Protein AF-A0A847NN91-F1 (afdb_monomer_lite)

Radius of gyration: 23.78 Å; chains: 1; bounding box: 52×56×59 Å

Sequence (256 aa):
MLFYDKNFVLVGMSGSVLKLLGYPSFHSFKSLHNDISELFLDENGNHLHKDIHFVKFMLSKQKNSIKTFISSVDNKTLEIELTLDTCYCNNEELYVVHVNTLKSIVQNRKSLSLENIQNARENSLLISNVFEQAYSNEMQSINKTSDEELGSEWLNYNAKKLSMSKDGFAEELKQLANEAIQKDEILFEALILGDKNQIKTILAKIRSKAYFLDIKPLIKILYRLENSENSEISVNFREYKDIITKINKLVERKTA

Structure (mmCIF, N/CA/C/O backbone):
data_AF-A0A847NN91-F1
#
_entry.id   AF-A0A847NN91-F1
#
loop_
_atom_site.group_PDB
_atom_site.id
_atom_site.type_symbol
_atom_site.label_atom_id
_atom_site.label_alt_id
_atom_site.label_comp_id
_atom_site.label_asym_id
_atom_site.label_entity_id
_atom_site.label_seq_id
_atom_site.pdbx_PDB_ins_code
_atom_site.Cartn_x
_atom_site.Cartn_y
_atom_site.Cartn_z
_atom_site.occupancy
_atom_site.B_iso_or_equiv
_atom_site.auth_seq_id
_atom_site.auth_comp_id
_atom_site.auth_asym_id
_atom_site.auth_atom_id
_atom_site.pdbx_PDB_model_num
ATOM 1 N N . MET A 1 1 ? -11.236 -19.958 4.778 1.00 88.44 1 MET A N 1
ATOM 2 C CA . MET A 1 1 ? -10.014 -20.703 5.119 1.00 88.44 1 MET A CA 1
ATOM 3 C C . MET A 1 1 ? -8.886 -19.726 5.396 1.00 88.44 1 MET A C 1
ATOM 5 O O . MET A 1 1 ? -8.755 -18.747 4.662 1.00 88.44 1 MET A O 1
ATOM 9 N N . LEU A 1 2 ? -8.109 -19.986 6.442 1.00 91.19 2 LEU A N 1
ATOM 10 C CA . LEU A 1 2 ? -6.803 -19.380 6.683 1.00 91.19 2 LEU A CA 1
ATOM 11 C C . LEU A 1 2 ? -5.718 -20.434 6.460 1.00 91.19 2 LEU A C 1
ATOM 13 O O . LEU A 1 2 ? -5.960 -21.614 6.705 1.00 91.19 2 LEU A O 1
ATOM 17 N N . PHE A 1 3 ? -4.547 -19.994 6.016 1.00 86.94 3 PHE A N 1
ATOM 18 C CA . PHE A 1 3 ? -3.406 -20.852 5.723 1.00 86.94 3 PHE A CA 1
ATOM 19 C C . PHE A 1 3 ? -2.210 -20.426 6.553 1.00 86.94 3 PHE A C 1
ATOM 21 O O . PHE A 1 3 ? -1.861 -19.244 6.582 1.00 86.94 3 PHE A O 1
ATOM 28 N N . TYR A 1 4 ? -1.577 -21.403 7.180 1.00 89.25 4 TYR A N 1
ATOM 29 C CA . TYR A 1 4 ? -0.425 -21.226 8.040 1.00 89.25 4 TYR A CA 1
ATOM 30 C C . TYR A 1 4 ? 0.711 -22.136 7.592 1.00 89.25 4 TYR A C 1
ATOM 32 O O . TYR A 1 4 ? 0.474 -23.285 7.215 1.00 89.25 4 TYR A O 1
ATOM 40 N N . ASP A 1 5 ? 1.935 -21.620 7.647 1.00 87.12 5 ASP A N 1
ATOM 41 C CA . ASP A 1 5 ? 3.132 -22.415 7.390 1.00 87.12 5 ASP A CA 1
ATOM 42 C C . ASP A 1 5 ? 3.503 -23.303 8.594 1.00 87.12 5 ASP A C 1
ATOM 44 O O . ASP A 1 5 ? 2.930 -23.200 9.685 1.00 87.12 5 ASP A O 1
ATOM 48 N N . LYS A 1 6 ? 4.512 -24.159 8.407 1.00 84.88 6 LYS A N 1
ATOM 49 C CA . LYS A 1 6 ? 5.094 -25.007 9.463 1.00 84.88 6 LYS A CA 1
ATOM 50 C C . LYS A 1 6 ? 5.627 -24.237 10.679 1.00 84.88 6 LYS A C 1
ATOM 52 O O . LYS A 1 6 ? 5.813 -24.825 11.739 1.00 84.88 6 LYS A O 1
ATOM 57 N N . ASN A 1 7 ? 5.883 -22.937 10.534 1.00 86.44 7 ASN A N 1
ATOM 58 C CA . ASN A 1 7 ? 6.340 -22.055 11.607 1.00 86.44 7 ASN A CA 1
ATOM 59 C C . ASN A 1 7 ? 5.170 -21.331 12.298 1.00 86.44 7 ASN A C 1
ATOM 61 O O . ASN A 1 7 ? 5.398 -20.427 13.104 1.00 86.44 7 ASN A O 1
ATOM 65 N N . PHE A 1 8 ? 3.925 -21.721 12.000 1.00 86.50 8 PHE A N 1
ATOM 66 C CA . PHE A 1 8 ? 2.693 -21.114 12.507 1.00 86.50 8 PHE A CA 1
ATOM 67 C C . PHE A 1 8 ? 2.495 -19.656 12.071 1.00 86.50 8 PHE A C 1
ATOM 69 O O . PHE A 1 8 ? 1.751 -18.904 12.705 1.00 86.50 8 PHE A O 1
ATOM 76 N N . VAL A 1 9 ? 3.133 -19.249 10.974 1.00 88.00 9 VAL A N 1
ATOM 77 C CA . VAL A 1 9 ? 2.955 -17.931 10.373 1.00 88.00 9 VAL A CA 1
ATOM 78 C C . VAL A 1 9 ? 1.744 -17.975 9.458 1.00 88.00 9 VAL A C 1
ATOM 80 O O . VAL A 1 9 ? 1.665 -18.798 8.551 1.00 88.00 9 VAL A O 1
ATOM 83 N N . LEU A 1 10 ? 0.797 -17.062 9.679 1.00 88.88 10 LEU A N 1
ATOM 84 C CA . LEU A 1 10 ? -0.331 -16.860 8.778 1.00 88.88 10 LEU A CA 1
ATOM 85 C C . LEU A 1 10 ? 0.185 -16.354 7.421 1.00 88.88 10 LEU A C 1
ATOM 87 O O . LEU A 1 10 ? 0.680 -15.227 7.332 1.00 88.88 10 LEU A O 1
ATOM 91 N N . VAL A 1 11 ? 0.051 -17.174 6.379 1.00 87.25 11 VAL A N 1
ATOM 92 C CA . VAL A 1 11 ? 0.561 -16.918 5.019 1.00 87.25 11 VAL A CA 1
ATOM 93 C C . VAL A 1 11 ? -0.538 -16.615 4.004 1.00 87.25 11 VAL A C 1
ATOM 95 O O . VAL A 1 11 ? -0.249 -16.124 2.915 1.00 87.25 11 VAL A O 1
ATOM 98 N N . GLY A 1 12 ? -1.807 -16.861 4.340 1.00 82.69 12 GLY A N 1
ATOM 99 C CA . GLY A 1 12 ? -2.896 -16.518 3.435 1.00 82.69 12 GLY A CA 1
ATOM 100 C C . GLY A 1 12 ? -4.288 -16.645 4.030 1.00 82.69 12 GLY A C 1
ATOM 101 O O . GLY A 1 12 ? -4.512 -17.314 5.038 1.00 82.69 12 GLY A O 1
ATOM 102 N N . MET A 1 13 ? -5.250 -16.018 3.353 1.00 86.06 13 MET A N 1
ATOM 103 C CA . MET A 1 13 ? -6.673 -16.141 3.649 1.00 86.06 13 MET A CA 1
ATOM 104 C C . MET A 1 13 ? -7.512 -16.155 2.383 1.00 86.06 13 MET A C 1
ATOM 106 O O . MET A 1 13 ? -7.276 -15.400 1.443 1.00 86.06 13 MET A O 1
ATOM 110 N N . SER A 1 14 ? -8.551 -16.983 2.392 1.00 81.62 14 SER A N 1
ATOM 111 C CA . SER A 1 14 ? -9.570 -16.988 1.345 1.00 81.62 14 SER A CA 1
ATOM 112 C C . SER A 1 14 ? -10.348 -15.669 1.325 1.00 81.62 14 SER A C 1
ATOM 114 O O . SER A 1 14 ? -10.684 -15.137 2.387 1.00 81.62 14 SER A O 1
ATOM 116 N N . GLY A 1 15 ? -10.763 -15.221 0.137 1.00 71.62 15 GLY A N 1
ATOM 117 C CA . GLY A 1 15 ? -11.565 -14.003 -0.029 1.00 71.62 15 GLY A CA 1
ATOM 118 C C . GLY A 1 15 ? -12.874 -13.980 0.773 1.00 71.62 15 GLY A C 1
ATOM 119 O O . GLY A 1 15 ? -13.282 -12.922 1.241 1.00 71.62 15 GLY A O 1
ATOM 120 N N . SER A 1 16 ? -13.509 -15.135 1.007 1.00 77.69 16 SER A N 1
ATOM 121 C CA . SER A 1 16 ? -14.730 -15.226 1.824 1.00 77.69 16 SER A CA 1
ATOM 122 C C . SER A 1 16 ? -14.500 -14.851 3.291 1.00 77.69 16 SER A C 1
ATOM 124 O O . SER A 1 16 ? -15.321 -14.148 3.871 1.00 77.69 16 SER A O 1
ATOM 126 N N . VAL A 1 17 ? -13.367 -15.256 3.871 1.00 83.06 17 VAL A N 1
ATOM 127 C CA . VAL A 1 17 ? -12.975 -14.879 5.241 1.00 83.06 17 VAL A CA 1
ATOM 128 C C . VAL A 1 17 ? -12.621 -13.399 5.310 1.00 83.06 17 VAL A C 1
ATOM 130 O O . VAL A 1 17 ? -13.079 -12.710 6.211 1.00 83.06 17 VAL A O 1
ATOM 133 N N . LEU A 1 18 ? -11.886 -12.873 4.329 1.00 76.38 18 LEU A N 1
ATOM 134 C CA . LEU A 1 18 ? -11.565 -11.442 4.279 1.00 76.38 18 LEU A CA 1
ATOM 135 C C . LEU A 1 18 ? -12.831 -10.581 4.227 1.00 76.38 18 LEU A C 1
ATOM 137 O O . LEU A 1 18 ? -12.972 -9.639 5.004 1.00 76.38 18 LEU A O 1
ATOM 141 N N . LYS A 1 19 ? -13.798 -10.975 3.391 1.00 76.12 19 LYS A N 1
ATOM 142 C CA . LYS A 1 19 ? -15.108 -10.326 3.313 1.00 76.12 19 LYS A CA 1
ATOM 143 C C . LYS A 1 19 ? -15.893 -10.432 4.624 1.00 76.12 19 LYS A C 1
ATOM 145 O O . LYS A 1 19 ? -16.511 -9.451 5.019 1.00 76.12 19 LYS A O 1
ATOM 150 N N . LEU A 1 20 ? -15.867 -11.590 5.292 1.00 80.62 20 LEU A N 1
ATOM 151 C CA . LEU A 1 20 ? -16.516 -11.794 6.595 1.00 80.62 20 LEU A CA 1
ATOM 152 C C . LEU A 1 20 ? -15.955 -10.845 7.664 1.00 80.62 20 LEU A C 1
ATOM 154 O O . LEU A 1 20 ? -16.709 -10.292 8.457 1.00 80.62 20 LEU A O 1
ATOM 158 N N . LEU A 1 21 ? -14.636 -10.657 7.665 1.00 81.38 21 LEU A N 1
ATOM 159 C CA . LEU A 1 21 ? -13.926 -9.825 8.634 1.00 81.38 21 LEU A CA 1
ATOM 160 C C . LEU A 1 21 ? -13.963 -8.323 8.297 1.00 81.38 21 LEU A C 1
ATOM 162 O O . LEU A 1 21 ? -13.706 -7.496 9.170 1.00 81.38 21 LEU A O 1
ATOM 166 N N . GLY A 1 22 ? -14.298 -7.967 7.053 1.00 71.44 22 GLY A N 1
ATOM 167 C CA . GLY A 1 22 ? -14.338 -6.583 6.572 1.00 71.44 22 GLY A CA 1
ATOM 168 C C . GLY A 1 22 ? -13.004 -6.067 6.021 1.00 71.44 22 GLY A C 1
ATOM 169 O O . GLY A 1 22 ? -12.828 -4.858 5.891 1.00 71.44 22 GLY A O 1
ATOM 170 N N . TYR A 1 23 ? -12.064 -6.953 5.676 1.00 75.38 23 TYR A N 1
ATOM 171 C CA . TYR A 1 23 ? -10.784 -6.561 5.078 1.00 75.38 23 TYR A CA 1
ATOM 172 C C . TYR A 1 23 ? -10.822 -6.692 3.549 1.00 75.38 23 TYR A C 1
ATOM 174 O O . TYR A 1 23 ? -11.273 -7.713 3.028 1.00 75.38 23 TYR A O 1
ATOM 182 N N . PRO A 1 24 ? -10.299 -5.703 2.800 1.00 61.97 24 PRO A N 1
ATOM 183 C CA . PRO A 1 24 ? -10.314 -5.738 1.338 1.00 61.97 24 PRO A CA 1
ATOM 184 C C . PRO A 1 24 ? -9.272 -6.699 0.745 1.00 61.97 24 PRO A C 1
ATOM 186 O O . PRO A 1 24 ? -9.402 -7.116 -0.403 1.00 61.97 24 PRO A O 1
ATOM 189 N N . SER A 1 25 ? -8.229 -7.059 1.501 1.00 69.31 25 SER A N 1
ATOM 190 C CA . SER A 1 25 ? -7.190 -7.995 1.064 1.00 69.31 25 SER A CA 1
ATOM 191 C C . SER A 1 25 ? -6.496 -8.668 2.250 1.00 69.31 25 SER A C 1
ATOM 193 O O . SER A 1 25 ? -6.556 -8.169 3.376 1.00 69.31 25 SER A O 1
ATOM 195 N N . PHE A 1 26 ? -5.784 -9.769 1.991 1.00 64.88 26 PHE A N 1
ATOM 196 C CA . PHE A 1 26 ? -4.955 -10.435 3.000 1.00 64.88 26 PHE A CA 1
ATOM 197 C C . PHE A 1 26 ? -3.882 -9.503 3.576 1.00 64.88 26 PHE A C 1
ATOM 199 O O . PHE A 1 26 ? -3.700 -9.461 4.787 1.00 64.88 26 PHE A O 1
ATOM 206 N N . HIS A 1 27 ? -3.253 -8.683 2.731 1.00 70.06 27 HIS A N 1
ATOM 207 C CA . HIS A 1 27 ? -2.271 -7.689 3.165 1.00 70.06 27 HIS A CA 1
ATOM 208 C C . HIS A 1 27 ? -2.880 -6.656 4.119 1.00 70.06 27 HIS A C 1
ATOM 210 O O . HIS A 1 27 ? -2.235 -6.264 5.084 1.00 70.06 27 HIS A O 1
ATOM 216 N N . SER A 1 28 ? -4.135 -6.258 3.890 1.00 63.97 28 SER A N 1
ATOM 217 C CA . SER A 1 28 ? -4.849 -5.311 4.756 1.00 63.97 28 SER A CA 1
ATOM 218 C C . SER A 1 28 ? -5.190 -5.891 6.127 1.00 63.97 28 SER A C 1
ATOM 220 O O . SER A 1 28 ? -5.237 -5.152 7.104 1.00 63.97 28 SER A O 1
ATOM 222 N N . PHE A 1 29 ? -5.431 -7.200 6.216 1.00 77.00 29 PHE A N 1
ATOM 223 C CA . PHE A 1 29 ? -5.520 -7.871 7.510 1.00 77.00 29 PHE A CA 1
ATOM 224 C C . PHE A 1 29 ? -4.137 -7.955 8.159 1.00 77.00 29 PHE A C 1
ATOM 226 O O . PHE A 1 29 ? -3.965 -7.558 9.306 1.00 77.00 29 PHE A O 1
ATOM 233 N N . LYS A 1 30 ? -3.139 -8.435 7.406 1.00 76.19 30 LYS A N 1
ATOM 234 C CA . LYS A 1 30 ? -1.796 -8.740 7.915 1.00 76.19 30 LYS A CA 1
ATOM 235 C C . LYS A 1 30 ? -1.029 -7.501 8.384 1.00 76.19 30 LYS A C 1
ATOM 237 O O . LYS A 1 30 ? -0.133 -7.618 9.208 1.00 76.19 30 LYS A O 1
ATOM 242 N N . SER A 1 31 ? -1.405 -6.318 7.896 1.00 63.81 31 SER A N 1
ATOM 243 C CA . SER A 1 31 ? -0.880 -5.036 8.376 1.00 63.81 31 SER A CA 1
ATOM 244 C C . SER A 1 31 ? -1.360 -4.649 9.774 1.00 63.81 31 SER A C 1
ATOM 246 O O . SER A 1 31 ? -0.759 -3.779 10.391 1.00 63.81 31 SER A O 1
ATOM 248 N N . LEU A 1 32 ? -2.469 -5.228 10.240 1.00 70.94 32 LEU A N 1
ATOM 249 C CA . LEU A 1 32 ? -3.073 -4.918 11.539 1.00 70.94 32 LEU A CA 1
ATOM 250 C C . LEU A 1 32 ? -2.974 -6.087 12.513 1.00 70.94 32 LEU A C 1
ATOM 252 O O . LEU A 1 32 ? -2.887 -5.863 13.715 1.00 70.94 32 LEU A O 1
ATOM 256 N N . HIS A 1 33 ? -2.974 -7.308 11.983 1.00 79.56 33 HIS A N 1
ATOM 257 C CA . HIS A 1 33 ? -3.025 -8.529 12.763 1.00 79.56 33 HIS A CA 1
ATOM 258 C C . HIS A 1 33 ? -2.025 -9.540 12.237 1.00 79.56 33 HIS A C 1
ATOM 260 O O . HIS A 1 33 ? -2.010 -9.881 11.051 1.00 79.56 33 HIS A O 1
ATOM 266 N N . ASN A 1 34 ? -1.203 -10.074 13.131 1.00 82.00 34 ASN A N 1
ATOM 267 C CA . ASN A 1 34 ? -0.318 -11.172 12.792 1.00 82.00 34 ASN A CA 1
ATOM 268 C C . ASN A 1 34 ? -1.051 -12.506 12.773 1.00 82.00 34 ASN A C 1
ATOM 270 O O . ASN A 1 34 ? -0.664 -13.393 12.003 1.00 82.00 34 ASN A O 1
ATOM 274 N N . ASP A 1 35 ? -2.097 -12.624 13.582 1.00 88.25 35 ASP A N 1
ATOM 275 C CA . ASP A 1 35 ? -2.855 -13.846 13.756 1.00 88.25 35 ASP A CA 1
ATOM 276 C C . ASP A 1 35 ? -4.357 -13.585 13.931 1.00 88.25 35 ASP A C 1
ATOM 278 O O . ASP A 1 35 ? -4.784 -12.497 14.310 1.00 88.25 35 ASP A O 1
ATOM 282 N N . ILE A 1 36 ? -5.176 -14.602 13.656 1.00 87.62 36 ILE A N 1
ATOM 283 C CA . ILE A 1 36 ? -6.632 -14.520 13.823 1.00 87.62 36 ILE A CA 1
ATOM 284 C C . ILE A 1 36 ? -7.056 -14.441 15.294 1.00 87.62 36 ILE A C 1
ATOM 286 O O . ILE A 1 36 ? -8.120 -13.893 15.582 1.00 87.62 36 ILE A O 1
ATOM 290 N N . SER A 1 37 ? -6.231 -14.952 16.218 1.00 86.75 37 SER A N 1
ATOM 291 C CA . SER A 1 37 ? -6.504 -14.923 17.659 1.00 86.75 37 SER A CA 1
ATOM 292 C C . SER A 1 37 ? -6.618 -13.509 18.224 1.00 86.75 37 SER A C 1
ATOM 294 O O . SER A 1 37 ? -7.343 -13.296 19.192 1.00 86.75 37 SER A O 1
ATOM 296 N N . GLU A 1 38 ? -5.979 -12.526 17.589 1.00 84.50 38 GLU A N 1
ATOM 297 C CA . GLU A 1 38 ? -6.028 -11.124 18.011 1.00 84.50 38 GLU A CA 1
ATOM 298 C C . GLU A 1 38 ? -7.438 -10.528 17.917 1.00 84.50 38 GLU A C 1
ATOM 300 O O . GLU A 1 38 ? -7.781 -9.592 18.645 1.00 84.50 38 GLU A O 1
ATOM 305 N N . LEU A 1 39 ? -8.280 -11.094 17.048 1.00 86.56 39 LEU A N 1
ATOM 306 C CA . LEU A 1 39 ? -9.675 -10.689 16.918 1.00 86.56 39 LEU A CA 1
ATOM 307 C C . LEU A 1 39 ? -10.582 -11.324 17.972 1.00 86.56 39 LEU A C 1
ATOM 309 O O . LEU A 1 39 ? -11.747 -10.943 18.049 1.00 86.56 39 LEU A O 1
ATOM 313 N N . PHE A 1 40 ? -10.092 -12.286 18.761 1.00 86.19 40 PHE A N 1
ATOM 314 C CA . PHE A 1 40 ? -10.930 -13.043 19.687 1.00 86.19 40 PHE A CA 1
ATOM 315 C C . PHE A 1 40 ? -11.373 -12.173 20.853 1.00 86.19 40 PHE A C 1
ATOM 317 O O . PHE A 1 40 ? -10.573 -11.455 21.453 1.00 86.19 40 PHE A O 1
ATOM 324 N N . LEU A 1 41 ? -12.644 -12.303 21.209 1.00 80.50 41 LEU A N 1
ATOM 325 C CA . LEU A 1 41 ? -13.297 -11.595 22.297 1.00 80.50 41 LEU A CA 1
ATOM 326 C C . LEU A 1 41 ? -13.753 -12.588 23.373 1.00 80.50 41 LEU A C 1
ATOM 328 O O . LEU A 1 41 ? -14.227 -13.681 23.056 1.00 80.50 41 LEU A O 1
ATOM 332 N N . ASP A 1 42 ? -13.627 -12.192 24.638 1.00 69.50 42 ASP A N 1
ATOM 333 C CA . ASP A 1 42 ? -14.219 -12.854 25.797 1.00 69.50 42 ASP A CA 1
ATOM 334 C C . ASP A 1 42 ? -15.751 -12.719 25.794 1.00 69.50 42 ASP A C 1
ATOM 336 O O . ASP A 1 42 ? -16.342 -12.003 24.981 1.00 69.50 42 ASP A O 1
ATOM 340 N N . GLU A 1 43 ? -16.413 -13.404 26.727 1.00 61.59 43 GLU A N 1
ATOM 341 C CA . GLU A 1 43 ? -17.877 -13.371 26.873 1.00 61.59 43 GLU A CA 1
ATOM 342 C C . GLU A 1 43 ? -18.428 -11.962 27.180 1.00 61.59 43 GLU A C 1
ATOM 344 O O . GLU A 1 43 ? -19.604 -11.685 26.939 1.00 61.59 43 GLU A O 1
ATOM 349 N N . ASN A 1 44 ? -17.579 -11.044 27.653 1.00 54.66 44 ASN A N 1
ATOM 350 C CA . ASN A 1 44 ? -17.912 -9.646 27.926 1.00 54.66 44 ASN A CA 1
ATOM 351 C C . ASN A 1 44 ? -17.592 -8.712 26.733 1.00 54.66 44 ASN A C 1
ATOM 353 O O . ASN A 1 44 ? -17.979 -7.534 26.732 1.00 54.66 44 ASN A O 1
ATOM 357 N N . GLY A 1 45 ? -16.951 -9.225 25.679 1.00 58.28 45 GLY A N 1
ATOM 358 C CA . GLY A 1 45 ? -16.527 -8.481 24.496 1.00 58.28 45 GLY A CA 1
ATOM 359 C C . GLY A 1 45 ? -15.145 -7.822 24.601 1.00 58.28 45 GLY A C 1
ATOM 360 O O . GLY A 1 45 ? -14.884 -6.892 23.843 1.00 58.28 45 GLY A O 1
ATOM 361 N N . ASN A 1 46 ? -14.279 -8.246 25.525 1.00 57.72 46 ASN A N 1
ATOM 362 C CA . ASN A 1 46 ? -12.888 -7.789 25.634 1.00 57.72 46 ASN A CA 1
ATOM 363 C C . ASN A 1 46 ? -11.944 -8.723 24.876 1.00 57.72 46 ASN A C 1
ATOM 365 O O . ASN A 1 46 ? -12.165 -9.925 24.846 1.00 57.72 46 ASN A O 1
ATOM 369 N N . HIS A 1 47 ? -10.849 -8.212 24.317 1.00 62.22 47 HIS A N 1
ATOM 370 C CA . HIS A 1 47 ? -9.909 -9.053 23.574 1.00 62.22 47 HIS A CA 1
ATOM 371 C C . HIS A 1 47 ? -9.237 -10.109 24.466 1.00 62.22 47 HIS A C 1
ATOM 373 O O . HIS A 1 47 ? -8.620 -9.770 25.475 1.00 62.22 47 HIS A O 1
ATOM 379 N N . LEU A 1 48 ? -9.358 -11.382 24.074 1.00 59.09 48 LEU A N 1
ATOM 380 C CA . LEU A 1 48 ? -9.028 -12.529 24.923 1.00 59.09 48 LEU A CA 1
ATOM 381 C C . LEU A 1 48 ? -7.515 -12.767 25.010 1.00 59.09 48 LEU A C 1
ATOM 383 O O . LEU A 1 48 ? -7.014 -13.018 26.101 1.00 59.09 48 LEU A O 1
ATOM 387 N N . HIS A 1 49 ? -6.767 -12.642 23.907 1.00 55.50 49 HIS A N 1
ATOM 388 C CA . HIS A 1 49 ? -5.326 -12.923 23.884 1.00 55.50 49 HIS A CA 1
ATOM 389 C C . HIS A 1 49 ? -4.605 -12.170 22.755 1.00 55.50 49 HIS A C 1
ATOM 391 O O . HIS A 1 49 ? -4.878 -12.419 21.587 1.00 55.50 49 HIS A O 1
ATOM 397 N N . LYS A 1 50 ? -3.646 -11.292 23.088 1.00 54.84 50 LYS A N 1
ATOM 398 C CA . LYS A 1 50 ? -2.772 -10.640 22.088 1.00 54.84 50 LYS A CA 1
ATOM 399 C C . LYS A 1 50 ? -1.491 -11.425 21.774 1.00 54.84 50 LYS A C 1
ATOM 401 O O . LYS A 1 50 ? -0.928 -11.247 20.703 1.00 54.84 50 LYS A O 1
ATOM 406 N N . ASP A 1 51 ? -1.075 -12.333 22.661 1.00 56.22 51 ASP A N 1
ATOM 407 C CA . ASP A 1 51 ? 0.283 -12.906 22.624 1.00 56.22 51 ASP A CA 1
ATOM 408 C C . ASP A 1 51 ? 0.338 -14.403 22.271 1.00 56.22 51 ASP A C 1
ATOM 410 O O . ASP A 1 51 ? 1.375 -15.050 22.428 1.00 56.22 51 ASP A O 1
ATOM 414 N N . ILE A 1 52 ? -0.771 -14.999 21.817 1.00 66.19 52 ILE A N 1
ATOM 415 C CA . ILE A 1 52 ? -0.828 -16.439 21.528 1.00 66.19 52 ILE A CA 1
ATOM 416 C C . ILE A 1 52 ? -1.209 -16.679 20.066 1.00 66.19 52 ILE A C 1
ATOM 418 O O . ILE A 1 52 ? -2.328 -16.387 19.652 1.00 66.19 52 ILE A O 1
ATOM 422 N N . HIS A 1 53 ? -0.298 -17.290 19.304 1.00 79.94 53 HIS A N 1
ATOM 423 C CA . HIS A 1 53 ? -0.576 -17.784 17.953 1.00 79.94 53 HIS A CA 1
ATOM 424 C C . HIS A 1 53 ? -1.652 -18.877 17.976 1.00 79.94 53 HIS A C 1
ATOM 426 O O . HIS A 1 53 ? -1.491 -19.889 18.666 1.00 79.94 53 HIS A O 1
ATOM 432 N N . PHE A 1 54 ? -2.713 -18.710 17.186 1.00 85.00 54 PHE A N 1
ATOM 433 C CA . PHE A 1 54 ? -3.871 -19.601 17.146 1.00 85.00 54 PHE A CA 1
ATOM 434 C C . PHE A 1 54 ? -3.505 -21.071 16.921 1.00 85.00 54 PHE A C 1
ATOM 436 O O . PHE A 1 54 ? -3.907 -21.934 17.700 1.00 85.00 54 PHE A O 1
ATOM 443 N N . VAL A 1 55 ? -2.709 -21.374 15.890 1.00 85.19 55 VAL A N 1
ATOM 444 C CA . VAL A 1 55 ? -2.349 -22.766 15.565 1.00 85.19 55 VAL A CA 1
ATOM 445 C C . VAL A 1 55 ? -1.560 -23.399 16.713 1.00 85.19 55 VAL A C 1
ATOM 447 O O . VAL A 1 55 ? -1.887 -24.495 17.168 1.00 85.19 55 VAL A O 1
ATOM 450 N N . LYS A 1 56 ? -0.588 -22.667 17.270 1.00 84.50 56 LYS A N 1
ATOM 451 C CA . LYS A 1 56 ? 0.199 -23.115 18.428 1.00 84.50 56 LYS A CA 1
ATOM 452 C C . LYS A 1 56 ? -0.689 -23.377 19.648 1.00 84.50 56 LYS A C 1
ATOM 454 O O . LYS A 1 56 ? -0.495 -24.371 20.347 1.00 84.50 56 LYS A O 1
ATOM 459 N N . PHE A 1 57 ? -1.678 -22.517 19.890 1.00 83.44 57 PHE A N 1
ATOM 460 C CA . PHE A 1 57 ? -2.663 -22.704 20.953 1.00 83.44 57 PHE A CA 1
ATOM 461 C C . PHE A 1 57 ? -3.466 -23.992 20.763 1.00 83.44 57 PHE A C 1
ATOM 463 O O . PHE A 1 57 ? -3.515 -24.814 21.680 1.00 83.44 57 PHE A O 1
ATOM 470 N N . MET A 1 58 ? -4.043 -24.190 19.577 1.00 85.00 58 MET A N 1
ATOM 471 C CA . MET A 1 58 ? -4.878 -25.350 19.256 1.00 85.00 58 MET A CA 1
ATOM 472 C C . MET A 1 58 ? -4.108 -26.665 19.421 1.00 85.00 58 MET A C 1
ATOM 474 O O . MET A 1 58 ? -4.578 -27.563 20.124 1.00 85.00 58 MET A O 1
ATOM 478 N N . LEU A 1 59 ? -2.879 -26.727 18.896 1.00 84.19 59 LEU A N 1
ATOM 479 C CA . LEU A 1 59 ? -1.991 -27.883 19.051 1.00 84.19 59 LEU A CA 1
ATOM 480 C C . LEU A 1 59 ? -1.622 -28.132 20.522 1.00 84.19 59 LEU A C 1
ATOM 482 O O . LEU A 1 59 ? -1.723 -29.259 21.001 1.00 84.19 59 LEU A O 1
ATOM 486 N N . SER A 1 60 ? -1.268 -27.085 21.281 1.00 81.75 60 SER A N 1
ATOM 487 C CA . SER A 1 60 ? -0.894 -27.220 22.702 1.00 81.75 60 SER A CA 1
ATOM 488 C C . SER A 1 60 ? -2.032 -27.722 23.595 1.00 81.75 60 SER A C 1
ATOM 490 O O . SER A 1 60 ? -1.792 -28.370 24.613 1.00 81.75 60 SER A O 1
ATOM 492 N N . LYS A 1 61 ? -3.281 -27.414 23.225 1.00 77.12 61 LYS A N 1
ATOM 493 C CA . LYS A 1 61 ? -4.486 -27.835 23.946 1.00 77.12 61 LYS A CA 1
ATOM 494 C C . LYS A 1 61 ? -5.096 -29.117 23.383 1.00 77.12 61 LYS A C 1
ATOM 496 O O . LYS A 1 61 ? -6.116 -29.543 23.917 1.00 77.12 61 LYS A O 1
ATOM 501 N N . GLN A 1 62 ? -4.496 -29.705 22.342 1.00 75.44 62 GLN A N 1
ATOM 502 C CA . GLN A 1 62 ? -5.021 -30.867 21.614 1.00 75.44 62 GLN A CA 1
ATOM 503 C C . GLN A 1 62 ? -6.488 -30.668 21.200 1.00 75.44 62 GLN A C 1
ATOM 505 O O . GLN A 1 62 ? -7.328 -31.555 21.345 1.00 75.44 62 GLN A O 1
ATOM 510 N N . LYS A 1 63 ? -6.815 -29.456 20.735 1.00 76.38 63 LYS A N 1
ATOM 511 C CA . LYS A 1 63 ? -8.154 -29.097 20.264 1.00 76.38 63 LYS A CA 1
ATOM 512 C C . LYS A 1 63 ? -8.150 -28.979 18.750 1.00 76.38 63 LYS A C 1
ATOM 514 O O . LYS A 1 63 ? -7.306 -28.287 18.193 1.00 76.38 63 LYS A O 1
ATOM 519 N N . ASN A 1 64 ? -9.166 -29.561 18.119 1.00 78.12 64 ASN A N 1
ATOM 520 C CA . ASN A 1 64 ? -9.354 -29.472 16.669 1.00 78.12 64 ASN A CA 1
ATOM 521 C C . ASN A 1 64 ? -10.408 -28.428 16.284 1.00 78.12 64 ASN A C 1
ATOM 523 O O . ASN A 1 64 ? -10.419 -27.977 15.148 1.00 78.12 64 ASN A O 1
ATOM 527 N N . SER A 1 65 ? -11.273 -28.012 17.218 1.00 85.94 65 SER A N 1
ATOM 528 C CA . SER A 1 65 ? -12.246 -26.935 17.008 1.00 85.94 65 SER A CA 1
ATOM 529 C C . SER A 1 65 ? -12.354 -26.021 18.230 1.00 85.94 65 SER A C 1
ATOM 531 O O . SER A 1 65 ? -12.200 -26.470 19.372 1.00 85.94 65 SER A O 1
ATOM 533 N N . ILE A 1 66 ? -12.627 -24.739 17.997 1.00 85.56 66 ILE A N 1
ATOM 534 C CA . ILE A 1 66 ? -12.973 -23.763 19.029 1.00 85.56 66 ILE A CA 1
ATOM 535 C C . ILE A 1 66 ? -14.089 -22.843 18.541 1.00 85.56 66 ILE A C 1
ATOM 537 O O . ILE A 1 66 ? -14.090 -22.391 17.399 1.00 85.56 66 ILE A O 1
ATOM 541 N N . LYS A 1 67 ? -15.025 -22.538 19.440 1.00 86.00 67 LYS A N 1
ATOM 542 C CA . LYS A 1 67 ? -16.036 -21.499 19.243 1.00 86.00 67 LYS A CA 1
ATOM 543 C C . LYS A 1 67 ? -15.599 -20.242 19.970 1.00 86.00 67 LYS A C 1
ATOM 545 O O . LYS A 1 67 ? -15.153 -20.320 21.114 1.00 86.00 67 LYS A O 1
ATOM 550 N N . THR A 1 68 ? -15.693 -19.106 19.300 1.00 85.00 68 THR A N 1
ATOM 551 C CA . THR A 1 68 ? -15.281 -17.819 19.858 1.00 85.00 68 THR A CA 1
ATOM 552 C C . THR A 1 68 ? -16.056 -16.678 19.213 1.00 85.00 68 THR A C 1
ATOM 554 O O . THR A 1 68 ? -16.675 -16.838 18.157 1.00 85.00 68 THR A O 1
ATOM 557 N N . PHE A 1 69 ? -16.022 -15.519 19.859 1.00 84.56 69 PHE A N 1
ATOM 558 C CA . PHE A 1 69 ? -16.513 -14.278 19.290 1.00 84.56 69 PHE A CA 1
ATOM 559 C C . PHE A 1 69 ? -15.347 -13.515 18.682 1.00 84.56 69 PHE A C 1
ATOM 561 O O . PHE A 1 69 ? -14.272 -13.461 19.268 1.00 84.56 69 PHE A O 1
ATOM 568 N N . ILE A 1 70 ? -15.568 -12.897 17.528 1.00 86.50 70 ILE A N 1
ATOM 569 C CA . ILE A 1 70 ? -14.591 -12.009 16.902 1.00 86.50 70 ILE A CA 1
ATOM 570 C C . ILE A 1 70 ? -15.181 -10.633 16.627 1.00 86.50 70 ILE A C 1
ATOM 572 O O . ILE A 1 70 ? -16.375 -10.517 16.335 1.00 86.50 70 ILE A O 1
ATOM 576 N N . SER A 1 71 ? -14.346 -9.596 16.685 1.00 80.38 71 SER A N 1
ATOM 577 C CA . SER A 1 71 ? -14.693 -8.278 16.151 1.00 80.38 71 SER A CA 1
ATOM 578 C C . SER A 1 71 ? -14.319 -8.179 14.670 1.00 80.38 71 SER A C 1
ATOM 580 O O . SER A 1 71 ? -13.193 -8.463 14.267 1.00 80.38 71 SER A O 1
ATOM 582 N N . SER A 1 72 ? -15.274 -7.769 13.835 1.00 73.75 72 SER A N 1
ATOM 583 C CA . SER A 1 72 ? -14.987 -7.321 12.467 1.00 73.75 72 SER A CA 1
ATOM 584 C C . SER A 1 72 ? -14.477 -5.876 12.468 1.00 73.75 72 SER A C 1
ATOM 586 O O . SER A 1 72 ? -14.774 -5.133 13.404 1.00 73.75 72 SER A O 1
ATOM 588 N N . VAL A 1 73 ? -13.901 -5.420 11.351 1.00 69.94 73 VAL A N 1
ATOM 589 C CA . VAL A 1 73 ? -13.536 -4.002 11.126 1.00 69.94 73 VAL A CA 1
ATOM 590 C C . VAL A 1 73 ? -14.706 -3.036 11.371 1.00 69.94 73 VAL A C 1
ATOM 592 O O . VAL A 1 73 ? -14.513 -1.961 11.929 1.00 69.94 73 VAL A O 1
ATOM 595 N N . ASP A 1 74 ? -15.936 -3.436 11.036 1.00 67.56 74 ASP A N 1
ATOM 596 C CA . ASP A 1 74 ? -17.149 -2.631 11.259 1.00 67.56 74 ASP A CA 1
ATOM 597 C C . ASP A 1 74 ? -17.630 -2.610 12.729 1.00 67.56 74 ASP A C 1
ATOM 599 O O . ASP A 1 74 ? -18.780 -2.259 12.996 1.00 67.56 74 ASP A O 1
ATOM 603 N N . ASN A 1 75 ? -16.814 -3.061 13.689 1.00 66.56 75 ASN A N 1
ATOM 604 C CA . ASN A 1 75 ? -17.187 -3.271 15.096 1.00 66.56 75 ASN A CA 1
ATOM 605 C C . ASN A 1 75 ? -18.394 -4.207 15.314 1.00 66.56 75 ASN A C 1
ATOM 607 O O . ASN A 1 75 ? -19.055 -4.151 16.353 1.00 66.56 75 ASN A O 1
ATOM 611 N N . LYS A 1 76 ? -18.692 -5.096 14.361 1.00 77.56 76 LYS A N 1
ATOM 612 C CA . LYS A 1 76 ? -19.693 -6.153 14.544 1.00 77.56 76 LYS A CA 1
ATOM 613 C C . LYS A 1 76 ? -19.060 -7.327 15.276 1.00 77.56 76 LYS A C 1
ATOM 615 O O . LYS A 1 76 ? -17.942 -7.727 14.958 1.00 77.56 76 LYS A O 1
ATOM 620 N N . THR A 1 77 ? -19.802 -7.912 16.209 1.00 81.56 77 THR A N 1
ATOM 621 C CA . THR A 1 77 ? -19.401 -9.146 16.883 1.00 81.56 77 THR A CA 1
ATOM 622 C C . THR A 1 77 ? -19.976 -10.344 16.136 1.00 81.56 77 THR A C 1
ATOM 624 O O . THR A 1 77 ? -21.187 -10.448 15.920 1.00 81.56 77 THR A O 1
ATOM 627 N N . LEU A 1 78 ? -19.106 -11.259 15.722 1.00 84.31 78 LEU A N 1
ATOM 628 C CA . LEU A 1 78 ? -19.491 -12.484 15.027 1.00 84.31 78 LEU A CA 1
ATOM 629 C C . LEU A 1 78 ? -19.138 -13.683 15.895 1.00 84.31 78 LEU A C 1
ATOM 631 O O . LEU A 1 78 ? -18.012 -13.794 16.368 1.00 84.31 78 LEU A O 1
ATOM 635 N N . GLU A 1 79 ? -20.092 -14.586 16.077 1.00 86.94 79 GLU A N 1
ATOM 636 C CA . GLU A 1 79 ? -19.830 -15.896 16.658 1.00 86.94 79 GLU A CA 1
ATOM 637 C C . GLU A 1 79 ? -19.327 -16.817 15.546 1.00 86.94 79 GLU A C 1
ATOM 639 O O . GLU A 1 79 ? -20.030 -17.060 14.555 1.00 86.94 79 GLU A O 1
ATOM 644 N N . ILE A 1 80 ? -18.101 -17.310 15.694 1.00 88.69 80 ILE A N 1
ATOM 645 C CA . ILE A 1 80 ? -17.454 -18.186 14.723 1.00 88.69 80 ILE A CA 1
ATOM 646 C C . ILE A 1 80 ? -16.999 -19.488 15.374 1.00 88.69 80 ILE A C 1
ATOM 648 O O . ILE A 1 80 ? -16.662 -19.546 16.557 1.00 88.69 80 ILE A O 1
ATOM 652 N N . GLU A 1 81 ? -16.953 -20.533 14.563 1.00 88.62 81 GLU A N 1
ATOM 653 C CA . GLU A 1 81 ? -16.264 -21.777 14.855 1.00 88.62 81 GLU A CA 1
ATOM 654 C C . GLU A 1 81 ? -15.035 -21.891 13.957 1.00 88.62 81 GLU A C 1
ATOM 656 O O . GLU A 1 81 ? -15.120 -21.712 12.738 1.00 88.62 81 GLU A O 1
ATOM 661 N N . LEU A 1 82 ? -13.893 -22.164 14.578 1.00 89.62 82 LEU A N 1
ATOM 662 C CA . LEU A 1 82 ? -12.615 -22.360 13.915 1.00 89.62 82 LEU A CA 1
ATOM 663 C C . LEU A 1 82 ? -12.187 -23.808 14.070 1.00 89.62 82 LEU A C 1
ATOM 665 O O . LEU A 1 82 ? -12.002 -24.270 15.195 1.00 89.62 82 LEU A O 1
ATOM 669 N N . THR A 1 83 ? -11.986 -24.495 12.951 1.00 89.50 83 THR A N 1
ATOM 670 C CA . THR A 1 83 ? -11.517 -25.885 12.916 1.00 89.50 83 THR A CA 1
ATOM 671 C C . THR A 1 83 ? -10.131 -25.943 12.287 1.00 89.50 83 THR A C 1
ATOM 673 O O . THR A 1 83 ? -9.911 -25.315 11.252 1.00 89.50 83 THR A O 1
ATOM 676 N N . LEU A 1 84 ? -9.197 -26.645 12.927 1.00 89.69 84 LEU A N 1
ATOM 677 C CA . LEU A 1 84 ? -7.812 -26.797 12.485 1.00 89.69 84 LEU A CA 1
ATOM 678 C C . LEU A 1 84 ? -7.616 -28.169 11.835 1.00 89.69 84 LEU A C 1
ATOM 680 O O . LEU A 1 84 ? -7.821 -29.186 12.493 1.00 89.69 84 LEU A O 1
ATOM 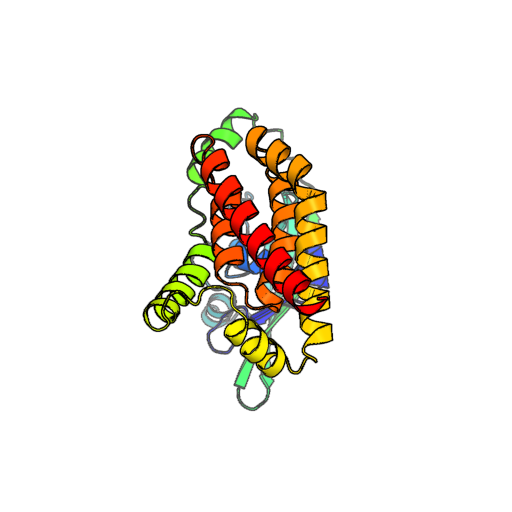684 N N . ASP A 1 85 ? -7.133 -28.160 10.598 1.00 87.25 85 ASP A N 1
ATOM 685 C CA . ASP A 1 85 ? -6.662 -29.334 9.871 1.00 87.25 85 ASP A CA 1
ATOM 686 C C . ASP A 1 85 ? -5.178 -29.177 9.512 1.00 87.25 85 ASP A C 1
ATOM 688 O O . ASP A 1 85 ? -4.679 -28.066 9.305 1.00 87.25 85 ASP A O 1
ATOM 692 N N . THR A 1 86 ? -4.477 -30.303 9.399 1.00 86.12 86 THR A N 1
ATOM 693 C CA . THR A 1 86 ? -3.086 -30.356 8.934 1.00 86.12 86 THR A CA 1
ATOM 694 C C . THR A 1 86 ? -3.047 -31.002 7.556 1.00 86.12 86 THR A C 1
ATOM 696 O O . THR A 1 86 ? -3.623 -32.070 7.347 1.00 86.12 86 THR A O 1
ATOM 699 N N . CYS A 1 87 ? -2.358 -30.373 6.608 1.00 79.94 87 CYS A N 1
ATOM 700 C CA . CYS A 1 87 ? -2.135 -30.920 5.277 1.00 79.94 87 CYS A CA 1
ATOM 701 C C . CYS A 1 87 ? -0.647 -30.894 4.912 1.00 79.94 87 CYS A C 1
ATOM 703 O O . CYS A 1 87 ? 0.141 -30.131 5.464 1.00 79.94 87 CYS A O 1
ATOM 705 N N . TYR A 1 88 ? -0.261 -31.747 3.966 1.00 78.19 88 TYR A N 1
ATOM 706 C CA . TYR A 1 88 ? 1.110 -31.830 3.473 1.00 78.19 88 TYR A CA 1
ATOM 707 C C . TYR A 1 88 ? 1.129 -31.466 1.990 1.00 78.19 88 TYR A C 1
ATOM 709 O O . TYR A 1 88 ? 0.461 -32.113 1.184 1.00 78.19 88 TYR A O 1
ATOM 717 N N . CYS A 1 89 ? 1.893 -30.438 1.622 1.00 66.81 89 CYS A N 1
ATOM 718 C CA . CYS A 1 89 ? 2.173 -30.091 0.226 1.00 66.81 89 CYS A CA 1
ATOM 719 C C . CYS A 1 89 ? 3.682 -30.083 0.013 1.00 66.81 89 CYS A C 1
ATOM 721 O O . CYS A 1 89 ? 4.403 -29.440 0.765 1.00 66.81 89 CYS A O 1
ATOM 723 N N . ASN A 1 90 ? 4.170 -30.769 -1.022 1.00 72.69 90 ASN A N 1
ATOM 724 C CA . ASN A 1 90 ? 5.598 -30.802 -1.372 1.00 72.69 90 ASN A CA 1
ATOM 725 C C . ASN A 1 90 ? 6.528 -31.184 -0.197 1.00 72.69 90 ASN A C 1
ATOM 727 O O . ASN A 1 90 ? 7.611 -30.624 -0.062 1.00 72.69 90 ASN A O 1
ATOM 731 N N . ASN A 1 91 ? 6.110 -32.131 0.652 1.00 75.62 91 ASN A N 1
ATOM 732 C CA . ASN A 1 91 ? 6.801 -32.529 1.892 1.00 75.62 91 ASN A CA 1
ATOM 733 C C . ASN A 1 91 ? 6.937 -31.419 2.952 1.00 75.62 91 ASN A C 1
ATOM 735 O O . ASN A 1 91 ? 7.690 -31.580 3.911 1.00 75.62 91 ASN A O 1
ATOM 739 N N . GLU A 1 92 ? 6.196 -30.321 2.820 1.00 74.75 92 GLU A N 1
ATOM 740 C CA . GLU A 1 92 ? 6.062 -29.305 3.856 1.00 74.75 92 GLU A CA 1
ATOM 741 C C . GLU A 1 92 ? 4.697 -29.409 4.537 1.00 74.75 92 GLU A C 1
ATOM 743 O O . GLU A 1 92 ? 3.660 -29.587 3.891 1.00 74.75 92 GLU A O 1
ATOM 748 N N . GLU A 1 93 ? 4.716 -29.323 5.865 1.00 82.12 93 GLU A N 1
ATOM 749 C CA . GLU A 1 93 ? 3.515 -29.273 6.688 1.00 82.12 93 GLU A CA 1
ATOM 750 C C . GLU A 1 93 ? 2.883 -27.880 6.606 1.00 82.12 93 GLU A C 1
ATOM 752 O O . GLU A 1 93 ? 3.555 -26.857 6.760 1.00 82.12 93 GLU A O 1
ATOM 757 N N . LEU A 1 94 ? 1.579 -27.854 6.359 1.00 85.44 94 LEU A N 1
ATOM 758 C CA . LEU A 1 94 ? 0.749 -26.663 6.307 1.00 85.44 94 LEU A CA 1
ATOM 759 C C . LEU A 1 94 ? -0.452 -26.871 7.220 1.00 85.44 94 LEU A C 1
ATOM 761 O O . LEU A 1 94 ? -1.014 -27.963 7.309 1.00 85.44 94 LEU A O 1
ATOM 765 N N . TYR A 1 95 ? -0.882 -25.795 7.860 1.00 86.94 95 TYR A N 1
ATOM 766 C CA . TYR A 1 95 ? -2.063 -25.811 8.706 1.00 86.94 95 TYR A CA 1
ATOM 767 C C . TYR A 1 95 ? -3.173 -25.004 8.042 1.00 86.94 95 TYR A C 1
ATOM 769 O O . TYR A 1 95 ? -2.980 -23.854 7.632 1.00 86.94 95 TYR A O 1
ATOM 777 N N . VAL A 1 96 ? -4.350 -25.611 7.927 1.00 89.56 96 VAL A N 1
ATOM 778 C CA . VAL A 1 96 ? -5.531 -25.000 7.322 1.00 89.56 96 VAL A CA 1
ATOM 779 C C . VAL A 1 96 ? -6.567 -24.786 8.405 1.00 89.56 96 VAL A C 1
ATOM 781 O O . VAL A 1 96 ? -6.948 -25.708 9.119 1.00 89.56 96 VAL A O 1
ATOM 784 N N . VAL A 1 97 ? -7.039 -23.550 8.522 1.00 89.56 97 VAL A N 1
ATOM 785 C CA . VAL A 1 97 ? -8.081 -23.194 9.483 1.00 89.56 97 VAL A CA 1
ATOM 786 C C . VAL A 1 97 ? -9.369 -22.891 8.738 1.00 89.56 97 VAL A C 1
ATOM 788 O O . VAL A 1 97 ? -9.456 -21.954 7.934 1.00 89.56 97 VAL A O 1
ATOM 791 N N . HIS A 1 98 ? -10.395 -23.680 9.010 1.00 88.00 98 HIS A N 1
ATOM 792 C CA . HIS A 1 98 ? -11.740 -23.476 8.499 1.00 88.00 98 HIS A CA 1
ATOM 793 C C . HIS A 1 98 ? -12.489 -22.513 9.416 1.00 88.00 98 HIS A C 1
ATOM 795 O O . HIS A 1 98 ? -12.465 -22.672 10.630 1.00 88.00 98 HIS A O 1
ATOM 801 N N . VAL A 1 99 ? -13.135 -21.501 8.828 1.00 88.31 99 VAL A N 1
ATOM 802 C CA . VAL A 1 99 ? -13.920 -20.494 9.559 1.00 88.31 99 VAL A CA 1
ATOM 803 C C . VAL A 1 99 ? -15.374 -20.675 9.186 1.00 88.31 99 VAL A C 1
ATOM 805 O O . VAL A 1 99 ? -15.736 -20.451 8.029 1.00 88.31 99 VAL A O 1
ATOM 808 N N . ASN A 1 100 ? -16.192 -21.036 10.164 1.00 85.44 100 ASN A N 1
ATOM 809 C CA . ASN A 1 100 ? -17.627 -21.190 10.000 1.00 85.44 100 ASN A CA 1
ATOM 810 C C . ASN A 1 100 ? -18.338 -20.148 10.857 1.00 85.44 100 ASN A C 1
ATOM 812 O O . ASN A 1 100 ? -18.111 -20.054 12.059 1.00 85.44 100 ASN A O 1
ATOM 816 N N . THR A 1 101 ? -19.199 -19.339 10.248 1.00 81.75 101 THR A N 1
ATOM 817 C CA . THR A 1 101 ? -20.021 -18.380 10.992 1.00 81.75 101 THR A CA 1
ATOM 818 C C . THR A 1 101 ? -21.210 -19.110 11.608 1.00 81.75 101 THR A C 1
ATOM 820 O O . THR A 1 101 ? -21.962 -19.763 10.888 1.00 81.75 101 THR A O 1
ATOM 823 N N . LEU A 1 102 ? -21.393 -18.990 12.924 1.00 76.00 102 LEU A N 1
ATOM 824 C CA . LEU A 1 102 ? -22.504 -19.614 13.645 1.00 76.00 102 LEU A CA 1
ATOM 825 C C . LEU A 1 102 ? -23.683 -18.645 13.793 1.00 76.00 102 LEU A C 1
ATOM 827 O O . LEU A 1 102 ? -24.815 -19.002 13.470 1.00 76.00 102 LEU A O 1
ATOM 831 N N . LYS A 1 103 ? -23.420 -17.412 14.252 1.00 67.44 103 LYS A N 1
ATOM 832 C CA . LYS A 1 103 ? -24.413 -16.335 14.416 1.00 67.44 103 LYS A CA 1
ATOM 833 C C . LYS A 1 103 ? -23.760 -14.962 14.259 1.00 67.44 103 LYS A C 1
ATOM 835 O O . LYS A 1 103 ? -22.634 -14.739 14.692 1.00 67.44 103 LYS A O 1
ATOM 840 N N . SER A 1 104 ? -24.488 -14.012 13.673 1.00 56.62 104 SER A N 1
ATOM 841 C CA . SER A 1 104 ? -24.108 -12.595 13.691 1.00 56.62 104 SER A CA 1
ATOM 842 C C . SER A 1 104 ? -24.868 -11.904 14.818 1.00 56.62 104 SER A C 1
ATOM 844 O O . SER A 1 104 ? -26.099 -11.912 14.816 1.00 56.62 104 SER A O 1
ATOM 846 N N . ILE A 1 105 ? -24.155 -11.332 15.791 1.00 56.16 105 ILE A N 1
ATOM 847 C CA . ILE A 1 105 ? -24.768 -10.565 16.876 1.00 56.16 105 ILE A CA 1
ATOM 848 C C . ILE A 1 105 ? -24.453 -9.089 16.627 1.00 56.16 105 ILE A C 1
ATOM 850 O O . ILE A 1 105 ? -23.360 -8.601 16.909 1.00 56.16 105 ILE A O 1
ATOM 854 N N . VAL A 1 106 ? -25.431 -8.351 16.101 1.00 47.03 106 VAL A N 1
ATOM 855 C CA . VAL A 1 106 ? -25.343 -6.890 15.984 1.00 47.03 106 VAL A CA 1
ATOM 856 C C . VAL A 1 106 ? -25.637 -6.282 17.358 1.00 47.03 106 VAL A C 1
ATOM 858 O O . VAL A 1 106 ? -26.786 -5.991 17.683 1.00 47.03 106 VAL A O 1
ATOM 861 N N . GLN A 1 107 ? -24.618 -6.111 18.202 1.00 45.34 107 GLN A N 1
ATOM 862 C CA . GLN A 1 107 ? -24.755 -5.281 19.401 1.00 45.34 107 GLN A CA 1
ATOM 863 C C . GLN A 1 107 ? -24.475 -3.817 19.046 1.00 45.34 107 GLN A C 1
ATOM 865 O O . GLN A 1 107 ? -23.325 -3.408 18.914 1.00 45.34 107 GLN A O 1
ATOM 870 N N . ASN A 1 108 ? -25.536 -3.008 18.953 1.00 39.00 108 ASN A N 1
ATOM 871 C CA . ASN A 1 108 ? -25.448 -1.550 19.065 1.00 39.00 108 ASN A CA 1
ATOM 872 C C . ASN A 1 108 ? -24.996 -1.198 20.492 1.00 39.00 108 ASN A C 1
ATOM 874 O O . ASN A 1 108 ? -25.823 -0.951 21.373 1.00 39.00 108 ASN A O 1
ATOM 878 N N . ARG A 1 109 ? -23.687 -1.204 20.763 1.00 36.09 109 ARG A N 1
ATOM 879 C CA . ARG A 1 109 ? -23.177 -0.610 22.002 1.00 36.09 109 ARG A CA 1
ATOM 880 C C . ARG A 1 109 ? -23.230 0.912 21.852 1.00 36.09 109 ARG A C 1
ATOM 882 O O . ARG A 1 109 ? -22.709 1.470 20.891 1.00 36.09 109 ARG A O 1
ATOM 889 N N . LYS A 1 110 ? -23.949 1.545 22.788 1.00 35.31 110 LYS A N 1
ATOM 890 C CA . LYS A 1 110 ? -24.165 2.993 22.926 1.00 35.31 110 LYS A CA 1
ATOM 891 C C . LYS A 1 110 ? -22.902 3.787 22.592 1.00 35.31 110 LYS A C 1
ATOM 893 O O . LYS A 1 110 ? -21.820 3.441 23.055 1.00 35.31 110 LYS A O 1
ATOM 898 N N . SER A 1 111 ? -23.098 4.873 21.847 1.00 36.09 111 SER A N 1
ATOM 899 C CA . SER A 1 111 ? -22.113 5.908 21.541 1.00 36.09 111 SER A CA 1
ATOM 900 C C . SER A 1 111 ? -21.316 6.304 22.787 1.00 36.09 111 SER A C 1
ATOM 902 O O . SER A 1 111 ? -21.789 7.082 23.618 1.00 36.09 111 SER A O 1
ATOM 904 N N . LEU A 1 112 ? -20.110 5.758 22.919 1.00 31.89 112 LEU A N 1
ATOM 905 C CA . LEU A 1 112 ? -19.077 6.328 23.772 1.00 31.89 112 LEU A CA 1
ATOM 906 C C . LEU A 1 112 ? -18.629 7.623 23.089 1.00 31.89 112 LEU A C 1
ATOM 908 O O . LEU A 1 112 ? -18.343 7.628 21.891 1.00 31.89 112 LEU A O 1
ATOM 912 N N . SER A 1 113 ? -18.696 8.723 23.834 1.00 39.69 113 SER A N 1
ATOM 913 C CA . SER A 1 113 ? -18.466 10.086 23.362 1.00 39.69 113 SER A CA 1
ATOM 914 C C . SER A 1 113 ? -17.175 10.211 22.546 1.00 39.69 113 SER A C 1
ATOM 916 O O . SER A 1 113 ? -16.144 9.612 22.861 1.00 39.69 113 SER A O 1
ATOM 918 N N . LEU A 1 114 ? -17.251 11.036 21.496 1.00 36.69 114 LEU A N 1
ATOM 919 C CA . LEU A 1 114 ? -16.172 11.372 20.557 1.00 36.69 114 LEU A CA 1
ATOM 920 C C . LEU A 1 114 ? -14.866 11.838 21.235 1.00 36.69 114 LEU A C 1
ATOM 922 O O . LEU A 1 114 ? -13.808 11.762 20.618 1.00 36.69 114 LEU A O 1
ATOM 926 N N . GLU A 1 115 ? -14.922 12.237 22.505 1.00 34.81 115 GLU A N 1
ATOM 927 C CA . GLU A 1 115 ? -13.777 12.684 23.306 1.00 34.81 115 GLU A CA 1
ATOM 928 C C . GLU A 1 115 ? -12.813 11.547 23.690 1.00 34.81 115 GLU A C 1
ATOM 930 O O . GLU A 1 115 ? -11.606 11.765 23.762 1.00 34.81 115 GLU A O 1
ATOM 935 N N . ASN A 1 116 ? -13.279 10.300 23.838 1.00 36.16 116 ASN A N 1
ATOM 936 C CA . ASN A 1 116 ? -12.381 9.182 24.180 1.00 36.16 116 ASN A CA 1
ATOM 937 C C . ASN A 1 116 ? -11.699 8.553 22.950 1.00 36.16 116 ASN A C 1
ATOM 939 O O . ASN A 1 116 ? -10.683 7.869 23.082 1.00 36.16 116 ASN A O 1
ATOM 943 N N . ILE A 1 117 ? -12.219 8.809 21.743 1.00 40.12 117 ILE A N 1
ATOM 944 C CA . ILE A 1 117 ? -11.622 8.349 20.477 1.00 40.12 117 ILE A CA 1
ATOM 945 C C . ILE A 1 117 ? -10.425 9.229 20.086 1.00 40.12 117 ILE A C 1
ATOM 947 O O . ILE A 1 117 ? -9.510 8.744 19.423 1.00 40.12 117 ILE A O 1
ATOM 951 N N . GLN A 1 118 ? -10.381 10.492 20.523 1.00 36.84 118 GLN A N 1
ATOM 952 C CA . GLN A 1 118 ? -9.222 11.364 20.303 1.00 36.84 118 GLN A CA 1
ATOM 953 C C . GLN A 1 118 ? -8.021 10.927 21.155 1.00 36.84 118 GLN A C 1
ATOM 955 O O . GLN A 1 118 ? -6.939 10.729 20.609 1.00 36.84 118 GLN A O 1
ATOM 960 N N . ASN A 1 119 ? -8.235 10.583 22.428 1.00 34.03 119 ASN A N 1
ATOM 961 C CA . ASN A 1 119 ? -7.146 10.171 23.325 1.00 34.03 119 ASN A CA 1
ATOM 962 C C . ASN A 1 119 ? -6.568 8.772 23.014 1.00 34.03 119 ASN A C 1
ATOM 964 O O . ASN A 1 119 ? -5.391 8.514 23.259 1.00 34.03 119 ASN A O 1
ATOM 968 N N . ALA A 1 120 ? -7.354 7.859 22.427 1.00 35.41 120 ALA A N 1
ATOM 969 C CA . ALA A 1 120 ? -6.839 6.569 21.945 1.00 35.41 120 ALA A CA 1
ATOM 970 C C . ALA A 1 120 ? -6.163 6.667 20.562 1.00 35.41 120 ALA A C 1
ATOM 972 O O . ALA A 1 120 ? -5.308 5.845 20.232 1.00 35.41 120 ALA A O 1
ATOM 973 N N . ARG A 1 121 ? -6.513 7.679 19.754 1.00 35.75 121 ARG A N 1
ATOM 974 C CA . ARG A 1 121 ? -5.860 7.950 18.462 1.00 35.75 121 ARG A CA 1
ATOM 975 C C . ARG A 1 121 ? -4.504 8.624 18.616 1.00 35.75 121 ARG A C 1
ATOM 977 O O . ARG A 1 121 ? -3.633 8.365 17.793 1.00 35.75 121 ARG A O 1
ATOM 984 N N . GLU A 1 122 ? -4.293 9.391 19.680 1.00 33.41 122 GLU A N 1
ATOM 985 C CA . GLU A 1 122 ? -2.979 9.972 19.983 1.00 33.41 122 GLU A CA 1
ATOM 986 C C . GLU A 1 122 ? -1.949 8.909 20.406 1.00 33.41 122 GLU A C 1
ATOM 988 O O . GLU A 1 122 ? -0.786 9.005 20.030 1.00 33.41 122 GLU A O 1
ATOM 993 N N . ASN A 1 123 ? -2.380 7.811 21.041 1.00 32.91 123 ASN A N 1
ATOM 994 C CA . ASN A 1 123 ? -1.502 6.678 21.379 1.00 32.91 123 ASN A CA 1
ATOM 995 C C . ASN A 1 123 ? -1.443 5.569 20.306 1.00 32.91 123 ASN A C 1
ATOM 997 O O . ASN A 1 123 ? -0.684 4.612 20.443 1.00 32.91 123 ASN A O 1
ATOM 1001 N N . SER A 1 124 ? -2.206 5.699 19.214 1.00 35.59 124 SER A N 1
ATOM 1002 C CA . SER A 1 124 ? -2.148 4.814 18.036 1.00 35.59 124 SER A CA 1
ATOM 1003 C C . SER A 1 124 ? -1.136 5.292 16.982 1.00 35.59 124 SER A C 1
ATOM 1005 O O . SER A 1 124 ? -1.014 4.673 15.923 1.00 35.59 124 SER A O 1
ATOM 1007 N N . LEU A 1 125 ? -0.386 6.362 17.262 1.00 35.84 125 LEU A N 1
ATOM 1008 C CA . LEU A 1 125 ? 0.699 6.877 16.417 1.00 35.84 125 LEU A CA 1
ATOM 1009 C C . LEU A 1 125 ? 1.981 6.023 16.467 1.00 35.84 125 LEU A C 1
ATOM 1011 O O . LEU A 1 125 ? 3.036 6.458 16.024 1.00 35.84 125 LEU A O 1
ATOM 1015 N N . LEU A 1 126 ? 1.890 4.786 16.952 1.00 35.91 126 LEU A N 1
ATOM 1016 C CA . LEU A 1 126 ? 2.962 3.795 16.895 1.00 35.91 126 LEU A CA 1
ATOM 1017 C C . LEU A 1 126 ? 2.568 2.627 15.981 1.00 35.91 126 LEU A C 1
ATOM 1019 O O . LEU A 1 126 ? 2.777 1.463 16.309 1.00 35.91 126 LEU A O 1
ATOM 1023 N N . ILE A 1 127 ? 2.003 2.926 14.807 1.00 37.16 127 ILE A N 1
ATOM 1024 C CA . ILE A 1 127 ? 2.220 2.038 13.663 1.00 37.16 127 ILE A CA 1
ATOM 1025 C C . ILE A 1 127 ? 3.676 2.273 13.278 1.00 37.16 127 ILE A C 1
ATOM 1027 O O . ILE A 1 127 ? 3.983 3.205 12.539 1.00 37.16 127 ILE A O 1
ATOM 1031 N N . SER A 1 128 ? 4.583 1.465 13.826 1.00 35.09 128 SER A N 1
ATOM 1032 C CA . SER A 1 128 ? 5.919 1.340 13.263 1.00 35.09 128 SER A CA 1
ATOM 1033 C C . SER A 1 128 ? 5.742 0.972 11.792 1.00 35.09 128 SER A C 1
ATOM 1035 O O . SER A 1 128 ? 5.181 -0.064 11.428 1.00 35.09 128 SER A O 1
ATOM 1037 N N . ASN A 1 129 ? 6.105 1.933 10.952 1.00 40.72 129 ASN A N 1
ATOM 1038 C CA . ASN A 1 129 ? 5.849 1.960 9.530 1.00 40.72 129 ASN A CA 1
ATOM 1039 C C . ASN A 1 129 ? 6.390 0.671 8.889 1.00 40.72 129 ASN A C 1
ATOM 1041 O O . ASN A 1 129 ? 7.597 0.490 8.738 1.00 40.72 129 ASN A O 1
ATOM 1045 N N . VAL A 1 130 ? 5.506 -0.197 8.394 1.00 33.50 130 VAL A N 1
ATOM 1046 C CA . VAL A 1 130 ? 5.879 -1.280 7.459 1.00 33.50 130 VAL A CA 1
ATOM 1047 C C . VAL A 1 130 ? 6.644 -0.701 6.250 1.00 33.50 130 VAL A C 1
ATOM 1049 O O . VAL A 1 130 ? 7.499 -1.357 5.660 1.00 33.50 130 VAL A O 1
ATOM 1052 N N . PHE A 1 131 ? 6.409 0.579 5.943 1.00 36.41 131 PHE A N 1
ATOM 1053 C CA . PHE A 1 131 ? 7.147 1.361 4.957 1.00 36.41 131 PHE A CA 1
ATOM 1054 C C . PHE A 1 131 ? 8.514 1.868 5.440 1.00 36.41 131 PHE A C 1
ATOM 1056 O O . PHE A 1 131 ? 9.405 1.966 4.614 1.00 36.41 131 PHE A O 1
ATOM 1063 N N . GLU A 1 132 ? 8.737 2.105 6.736 1.00 36.78 132 GLU A N 1
ATOM 1064 C CA . GLU A 1 132 ? 10.063 2.368 7.319 1.00 36.78 132 GLU A CA 1
ATOM 1065 C C . GLU A 1 132 ? 10.871 1.088 7.375 1.00 36.78 132 GLU A C 1
ATOM 1067 O O . GLU A 1 132 ? 12.073 1.147 7.180 1.00 36.78 132 GLU A O 1
ATOM 1072 N N . GLN A 1 133 ? 10.245 -0.070 7.596 1.00 37.44 133 GLN A N 1
ATOM 1073 C CA . GLN A 1 133 ? 10.927 -1.359 7.485 1.00 37.44 133 GLN A CA 1
ATOM 1074 C C . GLN A 1 133 ? 11.314 -1.665 6.035 1.00 37.44 133 GLN A C 1
ATOM 1076 O O . GLN A 1 133 ? 12.467 -2.005 5.782 1.00 37.44 133 GLN A O 1
ATOM 1081 N N . ALA A 1 134 ? 10.404 -1.480 5.071 1.00 37.28 134 ALA A N 1
ATOM 1082 C CA . ALA A 1 134 ? 10.720 -1.623 3.647 1.00 37.28 134 ALA A CA 1
ATOM 1083 C C . ALA A 1 134 ? 11.780 -0.602 3.185 1.00 37.28 134 ALA A C 1
ATOM 1085 O O . ALA A 1 134 ? 12.731 -0.976 2.505 1.00 37.28 134 ALA A O 1
ATOM 1086 N N . TYR A 1 135 ? 11.680 0.650 3.638 1.00 40.34 135 TYR A N 1
ATOM 1087 C CA . TYR A 1 135 ? 12.643 1.720 3.371 1.00 40.34 135 TYR A CA 1
ATOM 1088 C C . TYR A 1 135 ? 13.984 1.508 4.077 1.00 40.34 135 TYR A C 1
ATOM 1090 O O . TYR A 1 135 ? 15.019 1.793 3.497 1.00 40.34 135 TYR A O 1
ATOM 1098 N N . SER A 1 136 ? 14.012 0.985 5.303 1.00 41.28 136 SER A N 1
ATOM 1099 C CA . SER A 1 136 ? 15.258 0.661 6.017 1.00 41.28 136 SER A CA 1
ATOM 1100 C C . SER A 1 136 ? 15.985 -0.494 5.335 1.00 41.28 136 SER A C 1
ATOM 1102 O O . SER A 1 136 ? 17.207 -0.454 5.191 1.00 41.28 136 SER A O 1
ATOM 1104 N N . ASN A 1 137 ? 15.233 -1.480 4.840 1.00 43.25 137 ASN A N 1
ATOM 1105 C CA . ASN A 1 137 ? 15.760 -2.569 4.022 1.00 43.25 137 ASN A CA 1
ATOM 1106 C C . ASN A 1 137 ? 16.270 -2.056 2.658 1.00 43.25 137 ASN A C 1
ATOM 1108 O O . ASN A 1 137 ? 17.330 -2.483 2.199 1.00 43.25 137 ASN A O 1
ATOM 1112 N N . GLU A 1 138 ? 15.590 -1.083 2.040 1.00 40.12 138 GLU A N 1
ATOM 1113 C CA . GLU A 1 138 ? 16.061 -0.403 0.823 1.00 40.12 138 GLU A CA 1
ATOM 1114 C C . GLU A 1 138 ? 17.275 0.506 1.078 1.00 40.12 138 GLU A C 1
ATOM 1116 O O . GLU A 1 138 ? 18.225 0.473 0.301 1.00 40.12 138 GLU A O 1
ATOM 1121 N N . MET A 1 139 ? 17.330 1.261 2.177 1.00 37.69 139 MET A N 1
ATOM 1122 C CA . MET A 1 139 ? 18.461 2.124 2.550 1.00 37.69 139 MET A CA 1
ATOM 1123 C C . MET A 1 139 ? 19.742 1.316 2.801 1.00 37.69 139 MET A C 1
ATOM 1125 O O . MET A 1 139 ? 20.829 1.740 2.406 1.00 37.69 139 MET A O 1
ATOM 1129 N N . GLN A 1 140 ? 19.628 0.113 3.372 1.00 42.41 140 GLN A N 1
ATOM 1130 C CA . GLN A 1 140 ? 20.751 -0.825 3.492 1.00 42.41 140 GLN A CA 1
ATOM 1131 C C . GLN A 1 140 ? 21.239 -1.344 2.127 1.00 42.41 140 GLN A C 1
ATOM 1133 O O . GLN A 1 140 ? 22.426 -1.637 1.976 1.00 42.41 140 GLN A O 1
ATOM 1138 N N . SER A 1 141 ? 20.362 -1.401 1.118 1.00 40.97 141 SER A N 1
ATOM 1139 C CA . SER A 1 141 ? 20.726 -1.749 -0.263 1.00 40.97 141 SER A CA 1
ATOM 1140 C C . SER A 1 141 ? 21.259 -0.559 -1.083 1.00 40.97 141 SER A C 1
ATOM 1142 O O . SER A 1 141 ? 22.062 -0.752 -1.993 1.00 40.97 141 SER A O 1
ATOM 1144 N N . ILE A 1 142 ? 20.869 0.672 -0.73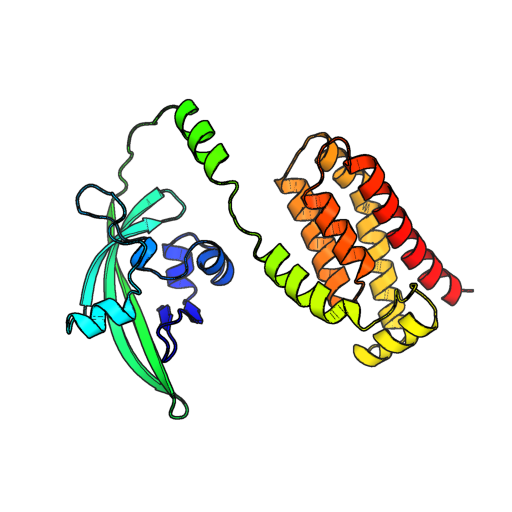0 1.00 42.34 142 ILE A N 1
ATOM 1145 C CA . ILE A 1 142 ? 21.215 1.916 -1.440 1.00 42.34 142 ILE A CA 1
ATOM 1146 C C . ILE A 1 142 ? 22.576 2.479 -1.009 1.00 42.34 142 ILE A C 1
ATOM 1148 O O . ILE A 1 142 ? 23.258 3.085 -1.829 1.00 42.34 142 ILE A O 1
ATOM 1152 N N . ASN A 1 143 ? 23.071 2.161 0.192 1.00 35.03 143 ASN A N 1
ATOM 1153 C CA . ASN A 1 143 ? 24.438 2.514 0.612 1.00 35.03 143 ASN A CA 1
ATOM 1154 C C . ASN A 1 143 ? 25.564 1.835 -0.211 1.00 35.03 143 ASN A C 1
ATOM 1156 O O . ASN A 1 143 ? 26.740 1.976 0.122 1.00 35.03 143 ASN A O 1
ATOM 1160 N N . LYS A 1 144 ? 25.234 1.106 -1.289 1.00 37.88 144 LYS A N 1
ATOM 1161 C CA . LYS A 1 144 ? 26.188 0.539 -2.259 1.00 37.88 144 LYS A CA 1
ATOM 1162 C C . LYS A 1 144 ? 26.029 1.033 -3.699 1.00 37.88 144 LYS A C 1
ATOM 1164 O O . LYS A 1 144 ? 26.826 0.635 -4.544 1.00 37.88 144 LYS A O 1
ATOM 1169 N N . THR A 1 145 ? 25.074 1.908 -3.994 1.00 36.38 145 THR A N 1
ATOM 1170 C CA . THR A 1 145 ? 24.929 2.499 -5.332 1.00 36.38 145 THR A CA 1
ATOM 1171 C C . THR A 1 145 ? 24.778 3.997 -5.187 1.00 36.38 145 THR A C 1
ATOM 1173 O O . THR A 1 145 ? 23.785 4.471 -4.641 1.00 36.38 145 THR A O 1
ATOM 1176 N N . SER A 1 146 ? 25.813 4.697 -5.649 1.00 35.12 146 SER A N 1
ATOM 1177 C CA . SER A 1 146 ? 25.892 6.142 -5.853 1.00 35.12 146 SER A CA 1
ATOM 1178 C C . SER A 1 146 ? 24.576 6.730 -6.349 1.00 35.12 146 SER A C 1
ATOM 1180 O O . SER A 1 146 ? 23.886 6.071 -7.123 1.00 35.12 146 SER A O 1
ATOM 1182 N N . ASP A 1 147 ? 24.280 7.968 -5.947 1.00 39.97 147 ASP A N 1
ATOM 1183 C CA . ASP A 1 147 ? 23.228 8.815 -6.516 1.00 39.97 147 ASP A CA 1
ATOM 1184 C C . ASP A 1 147 ? 23.261 8.758 -8.056 1.00 39.97 147 ASP A C 1
ATOM 1186 O O . ASP A 1 147 ? 23.984 9.505 -8.713 1.00 39.97 147 ASP A O 1
ATOM 1190 N N . GLU A 1 148 ? 22.516 7.825 -8.650 1.00 51.00 148 GLU A N 1
ATOM 1191 C CA . GLU A 1 148 ? 22.377 7.725 -10.097 1.00 51.00 148 GLU A CA 1
ATOM 1192 C C . GLU A 1 148 ? 21.437 8.847 -10.526 1.00 51.00 148 GLU A C 1
ATOM 1194 O O . GLU A 1 148 ? 20.210 8.751 -10.432 1.00 51.00 148 GLU A O 1
ATOM 1199 N N . GLU A 1 149 ? 22.034 9.958 -10.956 1.00 62.75 149 GLU A N 1
ATOM 1200 C CA . GLU A 1 149 ? 21.322 11.021 -11.645 1.00 62.75 149 GLU A CA 1
ATOM 1201 C C . GLU A 1 149 ? 20.527 10.428 -12.814 1.00 62.75 149 GLU A C 1
ATOM 1203 O O . GLU A 1 149 ? 21.048 9.672 -13.638 1.00 62.75 149 GLU A O 1
ATOM 1208 N N . LEU A 1 150 ? 19.243 10.784 -12.895 1.00 65.19 150 LEU A N 1
ATOM 1209 C CA . LEU A 1 150 ? 18.375 10.404 -14.004 1.00 65.19 150 LEU A CA 1
ATOM 1210 C C . LEU A 1 150 ? 18.989 10.935 -15.315 1.00 65.19 150 LEU A C 1
ATOM 1212 O O . LEU A 1 150 ? 18.914 12.128 -15.616 1.00 65.19 150 LEU A O 1
ATOM 1216 N N . GLY A 1 151 ? 19.627 10.041 -16.070 1.00 68.25 151 GLY A N 1
ATOM 1217 C CA . GLY A 1 151 ? 20.393 10.343 -17.278 1.00 68.25 151 GLY A CA 1
ATOM 1218 C C . GLY A 1 151 ? 20.084 9.394 -18.438 1.00 68.25 151 GLY A C 1
ATOM 1219 O O . GLY A 1 151 ? 19.311 8.440 -18.321 1.00 68.25 151 GLY A O 1
ATOM 1220 N N . SER A 1 152 ? 20.704 9.640 -19.593 1.00 66.69 152 SER A N 1
ATOM 1221 C CA . SER A 1 152 ? 20.539 8.815 -20.802 1.00 66.69 152 SER A CA 1
ATOM 1222 C C . SER A 1 152 ? 21.037 7.374 -20.620 1.00 66.69 152 SER A C 1
ATOM 1224 O O . SER A 1 152 ? 20.475 6.446 -21.208 1.00 66.69 152 SER A O 1
ATOM 1226 N N . GLU A 1 153 ? 22.055 7.169 -19.786 1.00 71.31 153 GLU A N 1
ATOM 1227 C CA . GLU A 1 153 ? 22.578 5.846 -19.429 1.00 71.31 153 GLU A CA 1
ATOM 1228 C C . GLU A 1 153 ? 21.602 5.074 -18.535 1.00 71.31 153 GLU A C 1
ATOM 1230 O O . GLU A 1 153 ? 21.266 3.929 -18.848 1.00 71.31 153 GLU A O 1
ATOM 1235 N N . TRP A 1 154 ? 21.044 5.738 -17.516 1.00 79.44 154 TRP A N 1
ATOM 1236 C CA . TRP A 1 154 ? 20.003 5.189 -16.641 1.00 79.44 154 TRP A CA 1
ATOM 1237 C C . TRP A 1 154 ? 18.758 4.750 -17.431 1.00 79.44 154 TRP A C 1
ATOM 1239 O O . TRP A 1 154 ? 18.239 3.653 -17.219 1.00 79.44 154 TRP A O 1
ATOM 1249 N N . LEU A 1 155 ? 18.319 5.551 -18.413 1.00 75.81 155 LEU A N 1
ATOM 1250 C CA . LEU A 1 155 ? 17.211 5.199 -19.314 1.00 75.81 155 LEU A CA 1
ATOM 1251 C C . LEU A 1 155 ? 17.483 3.905 -20.091 1.00 75.81 155 LEU A C 1
ATOM 1253 O O . LEU A 1 155 ? 16.616 3.041 -20.210 1.00 75.81 155 LEU A O 1
ATOM 1257 N N . ASN A 1 156 ? 18.682 3.785 -20.666 1.00 74.50 156 ASN A N 1
ATOM 1258 C CA . ASN A 1 156 ? 19.051 2.631 -21.482 1.00 74.50 156 ASN A CA 1
ATOM 1259 C C . ASN A 1 156 ? 19.193 1.359 -20.639 1.00 74.50 156 ASN A C 1
ATOM 1261 O O . ASN A 1 156 ? 18.842 0.277 -21.112 1.00 74.50 156 ASN A O 1
ATOM 1265 N N . TYR A 1 157 ? 19.709 1.492 -19.418 1.00 78.31 157 TYR A N 1
ATOM 1266 C CA . TYR A 1 157 ? 19.823 0.397 -18.466 1.00 78.31 157 TYR A CA 1
ATOM 1267 C C . TYR A 1 157 ? 18.442 -0.113 -18.031 1.00 78.31 157 TYR A C 1
ATOM 1269 O O . TYR A 1 157 ? 18.162 -1.305 -18.169 1.00 78.31 157 TYR A O 1
ATOM 1277 N N . ASN A 1 158 ? 17.545 0.780 -17.602 1.00 74.69 158 ASN A N 1
ATOM 1278 C CA . ASN A 1 158 ? 16.232 0.379 -17.093 1.00 74.69 158 ASN A CA 1
ATOM 1279 C C . ASN A 1 158 ? 15.282 -0.126 -18.182 1.00 74.69 158 ASN A C 1
ATOM 1281 O O . ASN A 1 158 ? 14.591 -1.118 -17.960 1.00 74.69 158 ASN A O 1
ATOM 1285 N N . ALA A 1 159 ? 15.321 0.447 -19.391 1.00 77.94 159 ALA A N 1
ATOM 1286 C CA . ALA A 1 159 ? 14.568 -0.097 -20.523 1.00 77.94 159 ALA A CA 1
ATOM 1287 C C . ALA A 1 159 ? 14.965 -1.558 -20.815 1.00 77.94 159 ALA A C 1
ATOM 1289 O O . ALA A 1 159 ? 14.102 -2.419 -20.976 1.00 77.94 159 ALA A O 1
ATOM 1290 N N . LYS A 1 160 ? 16.274 -1.863 -20.805 1.00 74.75 160 LYS A N 1
ATOM 1291 C CA . LYS A 1 160 ? 16.776 -3.237 -20.975 1.00 74.75 160 LYS A CA 1
ATOM 1292 C C . LYS A 1 160 ? 16.377 -4.147 -19.813 1.0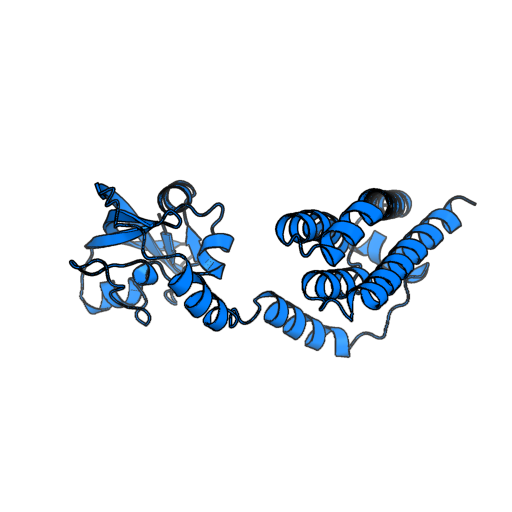0 74.75 160 LYS A C 1
ATOM 1294 O O . LYS A 1 160 ? 15.941 -5.266 -20.059 1.00 74.75 160 LYS A O 1
ATOM 1299 N N . LYS A 1 161 ? 16.502 -3.672 -18.569 1.00 76.75 161 LYS A N 1
ATOM 1300 C CA . LYS A 1 161 ? 16.131 -4.415 -17.352 1.00 76.75 161 LYS A CA 1
ATOM 1301 C C . LYS A 1 161 ? 14.661 -4.843 -17.370 1.00 76.75 161 LYS A C 1
ATOM 1303 O O . LYS A 1 161 ? 14.353 -5.977 -17.023 1.00 76.75 161 LYS A O 1
ATOM 1308 N N . LEU A 1 162 ? 13.772 -3.959 -17.816 1.00 77.00 162 LEU A N 1
ATOM 1309 C CA . LEU A 1 162 ? 12.333 -4.218 -17.909 1.00 77.00 162 LEU A CA 1
ATOM 1310 C C . LEU A 1 162 ? 11.925 -4.936 -19.205 1.00 77.00 162 LEU A C 1
ATOM 1312 O O . LEU A 1 162 ? 10.740 -5.153 -19.434 1.00 77.00 162 LEU A O 1
ATOM 1316 N N . SER A 1 163 ? 12.885 -5.325 -20.054 1.00 79.06 163 SER A N 1
ATOM 1317 C CA . SER A 1 163 ? 12.626 -5.928 -21.371 1.00 79.06 163 SER A CA 1
ATOM 1318 C C . SER A 1 163 ? 11.713 -5.071 -22.266 1.00 79.06 163 SER A C 1
ATOM 1320 O O . SER A 1 163 ? 10.944 -5.596 -23.069 1.00 79.06 163 SER A O 1
ATOM 1322 N N . MET A 1 164 ? 11.799 -3.744 -22.137 1.00 78.81 164 MET A N 1
ATOM 1323 C CA . MET A 1 164 ? 11.015 -2.779 -22.910 1.00 78.81 164 MET A CA 1
ATOM 1324 C C . MET A 1 164 ? 11.855 -2.156 -24.028 1.00 78.81 164 MET A C 1
ATOM 1326 O O . MET A 1 164 ? 13.072 -1.978 -23.908 1.00 78.81 164 MET A O 1
ATOM 1330 N N . SER A 1 165 ? 11.200 -1.767 -25.125 1.00 84.25 165 SER A N 1
ATOM 1331 C CA . SER A 1 165 ? 11.852 -0.916 -26.121 1.00 84.25 165 SER A CA 1
ATOM 1332 C C . SER A 1 165 ? 12.177 0.445 -25.502 1.00 84.25 165 SER A C 1
ATOM 1334 O O . SER A 1 165 ? 11.495 0.921 -24.592 1.00 84.25 165 SER A O 1
ATOM 1336 N N . LYS A 1 166 ? 13.229 1.100 -26.003 1.00 79.06 166 LYS A N 1
ATOM 1337 C CA . LYS A 1 166 ? 13.623 2.434 -25.524 1.00 79.06 166 LYS A CA 1
ATOM 1338 C C . LYS A 1 166 ? 12.503 3.465 -25.664 1.00 79.06 166 LYS A C 1
ATOM 1340 O O . LYS A 1 166 ? 12.449 4.382 -24.847 1.00 79.06 166 LYS A O 1
ATOM 1345 N N . ASP A 1 167 ? 11.669 3.308 -26.686 1.00 79.75 167 ASP A N 1
ATOM 1346 C CA . ASP A 1 167 ? 10.548 4.197 -26.982 1.00 79.75 167 ASP A CA 1
ATOM 1347 C C . ASP A 1 167 ? 9.340 3.854 -26.110 1.00 79.75 167 ASP A C 1
ATOM 1349 O O . ASP A 1 167 ? 8.727 4.751 -25.546 1.00 79.75 167 ASP A O 1
ATOM 1353 N N . GLY A 1 168 ? 9.065 2.562 -25.888 1.00 80.00 168 GLY A N 1
ATOM 1354 C CA . GLY A 1 168 ? 8.021 2.119 -24.961 1.00 80.00 168 GLY A CA 1
ATOM 1355 C C . GLY A 1 168 ? 8.303 2.558 -23.524 1.00 80.00 168 GLY A C 1
ATOM 1356 O O . GLY A 1 168 ? 7.419 3.071 -22.850 1.00 80.00 168 GLY A O 1
ATOM 1357 N N . PHE A 1 169 ? 9.555 2.450 -23.072 1.00 83.00 169 PHE A N 1
ATOM 1358 C CA . PHE A 1 169 ? 9.951 2.943 -21.750 1.00 83.00 169 PHE A CA 1
ATOM 1359 C C . PHE A 1 169 ? 9.858 4.474 -21.643 1.00 83.00 169 PHE A C 1
ATOM 1361 O O . PHE A 1 169 ? 9.445 5.002 -20.613 1.00 83.00 169 PHE A O 1
ATOM 1368 N N . ALA A 1 170 ? 10.217 5.202 -22.707 1.00 83.56 170 ALA A N 1
ATOM 1369 C CA . ALA A 1 170 ? 10.070 6.655 -22.743 1.00 83.56 170 ALA A CA 1
ATOM 1370 C C . ALA A 1 170 ? 8.593 7.085 -22.701 1.00 83.56 170 ALA A C 1
ATOM 1372 O O . ALA A 1 170 ? 8.271 8.065 -22.033 1.00 83.56 170 ALA A O 1
ATOM 1373 N N . GLU A 1 171 ? 7.701 6.338 -23.352 1.00 85.69 171 GLU A N 1
ATOM 1374 C CA . GLU A 1 171 ? 6.263 6.607 -23.327 1.00 85.69 171 GLU A CA 1
ATOM 1375 C C . GLU A 1 171 ? 5.660 6.357 -21.936 1.00 85.69 171 GLU A C 1
ATOM 1377 O O . GLU A 1 171 ? 4.903 7.191 -21.447 1.00 85.69 171 GLU A O 1
ATOM 1382 N N . GLU A 1 172 ? 6.058 5.289 -21.236 1.00 84.38 172 GLU A N 1
ATOM 1383 C CA . GLU A 1 172 ? 5.644 5.062 -19.841 1.00 84.38 172 GLU A CA 1
ATOM 1384 C C . GLU A 1 172 ? 6.107 6.191 -18.904 1.00 84.38 172 GLU A C 1
ATOM 1386 O O . GLU A 1 172 ? 5.342 6.677 -18.066 1.00 84.38 172 GLU A O 1
ATOM 1391 N N . LEU A 1 173 ? 7.346 6.668 -19.074 1.00 87.19 173 LEU A N 1
ATOM 1392 C CA . LEU A 1 173 ? 7.865 7.815 -18.321 1.00 87.19 173 LEU A CA 1
ATOM 1393 C C . LEU A 1 173 ? 7.078 9.095 -18.615 1.00 87.19 173 LEU A C 1
ATOM 1395 O O . LEU A 1 173 ? 6.774 9.860 -17.697 1.00 87.19 173 LEU A O 1
ATOM 1399 N N . LYS A 1 174 ? 6.710 9.310 -19.880 1.00 88.06 174 LYS A N 1
ATOM 1400 C CA . LYS A 1 174 ? 5.878 10.437 -20.309 1.00 88.06 174 LYS A CA 1
ATOM 1401 C C . LYS A 1 174 ? 4.489 10.377 -19.687 1.00 88.06 174 LYS A C 1
ATOM 1403 O O . LYS A 1 174 ? 3.990 11.381 -19.186 1.00 88.06 174 LYS A O 1
ATOM 1408 N N . GLN A 1 175 ? 3.864 9.201 -19.697 1.00 88.38 175 GLN A N 1
ATOM 1409 C CA . GLN A 1 175 ? 2.554 8.993 -19.088 1.00 88.38 175 GLN A CA 1
ATOM 1410 C C . GLN A 1 175 ? 2.592 9.236 -17.581 1.00 88.38 175 GLN A C 1
ATOM 1412 O O . GLN A 1 175 ? 1.700 9.902 -17.057 1.00 88.38 175 GLN A O 1
ATOM 1417 N N . LEU A 1 176 ? 3.628 8.748 -16.892 1.00 90.25 176 LEU A N 1
ATOM 1418 C CA . LEU A 1 176 ? 3.832 9.017 -15.471 1.00 90.25 176 LEU A CA 1
ATOM 1419 C C . LEU A 1 176 ? 3.947 10.521 -15.198 1.00 90.25 176 LEU A C 1
ATOM 1421 O O . LEU A 1 176 ? 3.255 11.037 -14.323 1.00 90.25 176 LEU A O 1
ATOM 1425 N N . ALA A 1 177 ? 4.799 11.226 -15.942 1.00 89.81 177 ALA A N 1
ATOM 1426 C CA . ALA A 1 177 ? 5.007 12.654 -15.740 1.00 89.81 177 ALA A CA 1
ATOM 1427 C C . ALA A 1 177 ? 3.743 13.474 -16.042 1.00 89.81 177 ALA A C 1
ATOM 1429 O O . ALA A 1 177 ? 3.401 14.377 -15.281 1.00 89.81 177 ALA A O 1
ATOM 1430 N N . ASN A 1 178 ? 3.001 13.127 -17.095 1.00 87.94 178 ASN A N 1
ATOM 1431 C CA . ASN A 1 178 ? 1.729 13.772 -17.416 1.00 87.94 178 ASN A CA 1
ATOM 1432 C C . ASN A 1 178 ? 0.674 13.544 -16.330 1.00 87.94 178 ASN A C 1
ATOM 1434 O O . ASN A 1 178 ? -0.015 14.485 -15.940 1.00 87.94 178 ASN A O 1
ATOM 1438 N N . GLU A 1 179 ? 0.545 12.315 -15.826 1.00 87.62 179 GLU A N 1
ATOM 1439 C CA . GLU A 1 179 ? -0.401 12.009 -14.750 1.00 87.62 179 GLU A CA 1
ATOM 1440 C C . GLU A 1 179 ? -0.036 12.740 -13.453 1.00 87.62 179 GLU A C 1
ATOM 1442 O O . GLU A 1 179 ? -0.922 13.271 -12.785 1.00 87.62 179 GLU A O 1
ATOM 1447 N N . ALA A 1 180 ? 1.257 12.818 -13.129 1.00 87.38 180 ALA A N 1
ATOM 1448 C CA . ALA A 1 180 ? 1.769 13.590 -12.002 1.00 87.38 180 ALA A CA 1
ATOM 1449 C C . ALA A 1 180 ? 1.382 15.076 -12.129 1.00 87.38 180 ALA A C 1
ATOM 1451 O O . ALA A 1 180 ? 0.688 15.603 -11.262 1.00 87.38 180 ALA A O 1
ATOM 1452 N N . ILE A 1 181 ? 1.697 15.706 -13.266 1.00 84.12 181 ILE A N 1
ATOM 1453 C CA . ILE A 1 181 ? 1.398 17.124 -13.535 1.00 84.12 181 ILE A CA 1
ATOM 1454 C C . ILE A 1 181 ? -0.103 17.422 -13.462 1.00 84.12 181 ILE A C 1
ATOM 1456 O O . ILE A 1 181 ? -0.505 18.421 -12.872 1.00 84.12 181 ILE A O 1
ATOM 1460 N N . GLN A 1 182 ? -0.951 16.549 -14.014 1.00 85.56 182 GLN A N 1
ATOM 1461 C CA . GLN A 1 182 ? -2.411 16.710 -13.956 1.00 85.56 182 GLN A CA 1
ATOM 1462 C C . GLN A 1 182 ? -2.975 16.667 -12.530 1.00 85.56 182 GLN A C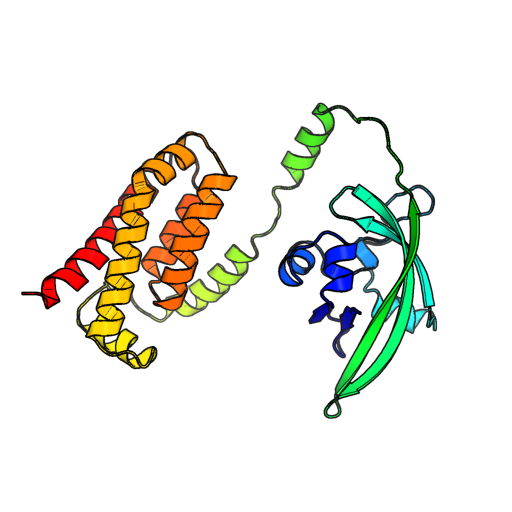 1
ATOM 1464 O O . GLN A 1 182 ? -4.114 17.081 -12.307 1.00 85.56 182 GLN A O 1
ATOM 1469 N N . LYS A 1 183 ? -2.224 16.117 -11.572 1.00 85.12 183 LYS A N 1
ATOM 1470 C CA . LYS A 1 183 ? -2.632 15.996 -10.172 1.00 85.12 183 LYS A CA 1
ATOM 1471 C C . LYS A 1 183 ? -1.921 16.968 -9.242 1.00 85.12 183 LYS A C 1
ATOM 1473 O O . LYS A 1 183 ? -2.312 17.018 -8.083 1.00 85.12 183 LYS A O 1
ATOM 1478 N N . ASP A 1 184 ? -0.963 17.757 -9.725 1.00 79.19 184 ASP A N 1
ATOM 1479 C CA . ASP A 1 184 ? -0.147 18.653 -8.899 1.00 79.19 184 ASP A CA 1
ATOM 1480 C C . ASP A 1 184 ? -0.981 19.628 -8.063 1.00 79.19 184 ASP A C 1
ATOM 1482 O O . ASP A 1 184 ? -0.757 19.746 -6.863 1.00 79.19 184 ASP A O 1
ATOM 1486 N N . GLU A 1 185 ? -1.937 20.320 -8.683 1.00 62.69 185 GLU A N 1
ATOM 1487 C CA . GLU A 1 185 ? -2.753 21.336 -8.005 1.00 62.69 185 GLU A CA 1
ATOM 1488 C C . GLU A 1 185 ? -3.602 20.711 -6.892 1.00 62.69 185 GLU A C 1
ATOM 1490 O O . GLU A 1 185 ? -3.534 21.137 -5.742 1.00 62.69 185 GLU A O 1
ATOM 1495 N N . ILE A 1 186 ? -4.297 19.618 -7.219 1.00 73.56 186 ILE A N 1
ATOM 1496 C CA . ILE A 1 186 ? -5.135 18.861 -6.281 1.00 73.56 186 ILE A CA 1
ATOM 1497 C C . ILE A 1 186 ? -4.278 18.255 -5.162 1.00 73.56 186 ILE A C 1
ATOM 1499 O O . ILE A 1 186 ? -4.685 18.229 -4.006 1.00 73.56 186 ILE A O 1
ATOM 1503 N N . LEU A 1 187 ? -3.081 17.758 -5.483 1.00 79.69 187 LEU A N 1
ATOM 1504 C CA . LEU A 1 187 ? -2.161 17.198 -4.499 1.00 79.69 187 LEU A CA 1
ATOM 1505 C C . LEU A 1 187 ? -1.661 18.275 -3.536 1.00 79.69 187 LEU A C 1
ATOM 1507 O O . LEU A 1 187 ? -1.631 18.042 -2.332 1.00 79.69 187 LEU A O 1
ATOM 1511 N N . PHE A 1 188 ? -1.277 19.442 -4.049 1.00 66.88 188 PHE A N 1
ATOM 1512 C CA . PHE A 1 188 ? -0.795 20.547 -3.228 1.00 66.88 188 PHE A CA 1
ATOM 1513 C C . PHE A 1 188 ? -1.891 21.095 -2.311 1.00 66.88 188 PHE A C 1
ATOM 1515 O O . PHE A 1 188 ? -1.651 21.306 -1.123 1.00 66.88 188 PHE A O 1
ATOM 1522 N N . GLU A 1 189 ? -3.104 21.256 -2.841 1.00 60.28 189 GLU A N 1
ATOM 1523 C CA . GLU A 1 189 ? -4.280 21.634 -2.060 1.00 60.28 189 GLU A CA 1
ATOM 1524 C C . GLU A 1 189 ? -4.567 20.606 -0.957 1.00 60.28 189 GLU A C 1
ATOM 1526 O O . GLU A 1 189 ? -4.669 20.971 0.215 1.00 60.28 189 GLU A O 1
ATOM 1531 N N . ALA A 1 190 ? -4.598 19.313 -1.298 1.00 67.75 190 ALA A N 1
ATOM 1532 C CA . ALA A 1 190 ? -4.825 18.238 -0.337 1.00 67.75 190 ALA A CA 1
ATOM 1533 C C . ALA A 1 190 ? -3.766 18.213 0.775 1.00 67.75 190 ALA A C 1
ATOM 1535 O O . ALA A 1 190 ? -4.111 18.011 1.938 1.00 67.75 190 ALA A O 1
ATOM 1536 N N . LEU A 1 191 ? -2.492 18.442 0.432 1.00 69.19 191 LEU A N 1
ATOM 1537 C CA . LEU A 1 191 ? -1.386 18.533 1.387 1.00 69.19 191 LEU A CA 1
ATOM 1538 C C . LEU A 1 191 ? -1.590 19.693 2.370 1.00 69.19 191 LEU A C 1
ATOM 1540 O O . LEU A 1 191 ? -1.481 19.482 3.573 1.00 69.19 191 LEU A O 1
ATOM 1544 N N . ILE A 1 192 ? -1.937 20.889 1.881 1.00 61.84 192 ILE A N 1
ATOM 1545 C CA . ILE A 1 192 ? -2.173 22.070 2.731 1.00 61.84 192 ILE A CA 1
ATOM 1546 C C . ILE A 1 192 ? -3.390 21.875 3.642 1.00 61.84 192 ILE A C 1
ATOM 1548 O O . ILE A 1 192 ? -3.353 22.243 4.815 1.00 61.84 192 ILE A O 1
ATOM 1552 N N . LEU A 1 193 ? -4.472 21.310 3.104 1.00 65.56 193 LEU A N 1
ATOM 1553 C CA . LEU A 1 193 ? -5.717 21.078 3.840 1.00 65.56 193 LEU A CA 1
ATOM 1554 C C . LEU A 1 193 ? -5.656 19.838 4.748 1.00 65.56 193 LEU A C 1
ATOM 1556 O O . LEU A 1 193 ? -6.569 19.615 5.544 1.00 65.56 193 LEU A O 1
ATOM 1560 N N . GLY A 1 194 ? -4.602 19.025 4.637 1.00 65.69 194 GLY A N 1
ATOM 1561 C CA . GLY A 1 194 ? -4.445 17.787 5.394 1.00 65.69 194 GLY A CA 1
ATOM 1562 C C . GLY A 1 194 ? -5.440 16.686 5.003 1.00 65.69 194 GLY A C 1
ATOM 1563 O O . GLY A 1 194 ? -5.741 15.822 5.833 1.00 65.69 194 GLY A O 1
ATOM 1564 N N . ASP A 1 195 ? -5.958 16.682 3.768 1.00 72.94 195 ASP A N 1
ATOM 1565 C CA . ASP A 1 195 ? -6.860 15.631 3.272 1.00 72.94 195 ASP A CA 1
ATOM 1566 C C . ASP A 1 195 ? -6.086 14.332 3.006 1.00 72.94 195 ASP A C 1
ATOM 1568 O O . ASP A 1 195 ? -5.665 14.007 1.891 1.00 72.94 195 ASP A O 1
ATOM 1572 N N . LYS A 1 196 ? -5.928 13.542 4.071 1.00 78.69 196 LYS A N 1
ATOM 1573 C CA . LYS A 1 196 ? -5.184 12.277 4.055 1.00 78.69 196 LYS A CA 1
ATOM 1574 C C . LYS A 1 196 ? -5.713 11.273 3.029 1.00 78.69 196 LYS A C 1
ATOM 1576 O O . LYS A 1 196 ? -4.931 10.484 2.500 1.00 78.69 196 LYS A O 1
ATOM 1581 N N . ASN A 1 197 ? -7.012 11.280 2.728 1.00 77.12 197 ASN A N 1
ATOM 1582 C CA . ASN A 1 197 ? -7.592 10.331 1.777 1.00 77.12 197 ASN A CA 1
ATOM 1583 C C . ASN A 1 197 ? -7.213 10.700 0.342 1.00 77.12 197 ASN A C 1
ATOM 1585 O O . ASN A 1 197 ? -6.837 9.825 -0.448 1.00 77.12 197 ASN A O 1
ATOM 1589 N N . GLN A 1 198 ? -7.278 11.990 0.012 1.00 76.38 198 GLN A N 1
ATOM 1590 C CA . GLN A 1 198 ? -6.924 12.487 -1.311 1.00 76.38 198 GLN A CA 1
ATOM 1591 C C . GLN A 1 198 ? -5.412 12.406 -1.555 1.00 76.38 198 GLN A C 1
ATOM 1593 O O . GLN A 1 198 ? -5.004 11.881 -2.596 1.00 76.38 198 GLN A O 1
ATOM 1598 N N . ILE A 1 199 ? -4.592 12.782 -0.563 1.00 78.94 199 ILE A N 1
ATOM 1599 C CA . ILE A 1 199 ? -3.128 12.616 -0.590 1.00 78.94 199 ILE A CA 1
ATOM 1600 C C . ILE A 1 199 ? -2.773 11.153 -0.876 1.00 78.94 199 ILE A C 1
ATOM 1602 O O . ILE A 1 199 ? -2.098 10.856 -1.862 1.00 78.94 199 ILE A O 1
ATOM 1606 N N . LYS A 1 200 ? -3.289 10.214 -0.071 1.00 82.00 200 LYS A N 1
ATOM 1607 C CA . LYS A 1 200 ? -2.994 8.783 -0.225 1.00 82.00 200 LYS A CA 1
ATOM 1608 C C . LYS A 1 200 ? -3.421 8.249 -1.589 1.00 82.00 200 LYS A C 1
ATOM 1610 O O . LYS A 1 200 ? -2.687 7.484 -2.208 1.00 82.00 200 LYS A O 1
ATOM 1615 N N . THR A 1 201 ? -4.589 8.660 -2.080 1.00 83.25 201 THR A N 1
ATOM 1616 C CA . THR A 1 201 ? -5.111 8.212 -3.380 1.00 83.25 201 THR A CA 1
ATOM 1617 C C . THR A 1 201 ? -4.234 8.684 -4.538 1.00 83.25 201 THR A C 1
ATOM 1619 O O . THR A 1 201 ? -3.934 7.896 -5.437 1.00 83.25 201 THR A O 1
ATOM 1622 N N . ILE A 1 202 ? -3.817 9.953 -4.527 1.00 81.00 202 ILE A N 1
ATOM 1623 C CA . ILE A 1 202 ? -2.972 10.526 -5.581 1.00 81.00 202 ILE A CA 1
ATOM 1624 C C . ILE A 1 202 ? -1.566 9.924 -5.510 1.00 81.00 202 ILE A C 1
ATOM 1626 O O . ILE A 1 202 ? -1.075 9.385 -6.505 1.00 81.00 202 ILE A O 1
ATOM 1630 N N . LEU A 1 203 ? -0.941 9.943 -4.329 1.00 87.44 203 LEU A N 1
ATOM 1631 C CA . LEU A 1 203 ? 0.425 9.459 -4.152 1.00 87.44 203 LEU A CA 1
ATOM 1632 C C . LEU A 1 203 ? 0.541 7.958 -4.431 1.00 87.44 203 LEU A C 1
ATOM 1634 O O . LEU A 1 203 ? 1.516 7.551 -5.054 1.00 87.44 203 LEU A O 1
ATOM 1638 N N . ALA A 1 204 ? -0.445 7.131 -4.061 1.00 78.81 204 ALA A N 1
ATOM 1639 C CA . ALA A 1 204 ? -0.416 5.693 -4.346 1.00 78.81 204 ALA A CA 1
ATOM 1640 C C . ALA A 1 204 ? -0.391 5.387 -5.853 1.00 78.81 204 ALA A C 1
ATOM 1642 O O . ALA A 1 204 ? 0.341 4.494 -6.285 1.00 78.81 204 ALA A O 1
ATOM 1643 N N . LYS A 1 205 ? -1.145 6.144 -6.662 1.00 81.44 205 LYS A N 1
ATOM 1644 C CA . LYS A 1 205 ? -1.159 5.974 -8.123 1.00 81.44 205 LYS A CA 1
ATOM 1645 C C . LYS A 1 205 ? 0.203 6.294 -8.729 1.00 81.44 205 LYS A C 1
ATOM 1647 O O . LYS A 1 205 ? 0.781 5.436 -9.396 1.00 81.44 205 LYS A O 1
ATOM 1652 N N . ILE A 1 206 ? 0.755 7.466 -8.414 1.00 85.38 206 ILE A N 1
ATOM 1653 C CA . ILE A 1 206 ? 2.072 7.897 -8.910 1.00 85.38 206 ILE A CA 1
ATOM 1654 C C . ILE A 1 206 ? 3.165 6.934 -8.421 1.00 85.38 206 ILE A C 1
ATOM 1656 O O . ILE A 1 206 ? 4.018 6.504 -9.195 1.00 85.38 206 ILE A O 1
ATOM 1660 N N . ARG A 1 207 ? 3.101 6.520 -7.151 1.00 83.06 207 ARG A N 1
ATOM 1661 C CA . ARG A 1 207 ? 4.065 5.608 -6.524 1.00 83.06 207 ARG A CA 1
ATOM 1662 C C . ARG A 1 207 ? 4.079 4.232 -7.177 1.00 83.06 207 ARG A C 1
ATOM 1664 O O . ARG A 1 207 ? 5.159 3.709 -7.414 1.00 83.06 207 ARG A O 1
ATOM 1671 N N . SER A 1 208 ? 2.918 3.655 -7.492 1.00 76.19 208 SER A N 1
ATOM 1672 C CA . SER A 1 208 ? 2.846 2.337 -8.144 1.00 76.19 208 SER A CA 1
ATOM 1673 C C . SER A 1 208 ? 3.588 2.313 -9.486 1.00 76.19 208 SER A C 1
ATOM 1675 O O . SER A 1 208 ? 4.365 1.397 -9.755 1.00 76.19 208 SER A O 1
ATOM 1677 N N . LYS A 1 209 ? 3.436 3.378 -10.278 1.00 77.25 209 LYS A N 1
ATOM 1678 C CA . LYS A 1 209 ? 4.147 3.567 -11.544 1.00 77.25 209 LYS A CA 1
ATOM 1679 C C . LYS A 1 209 ? 5.631 3.871 -11.338 1.00 77.25 209 LYS A C 1
ATOM 1681 O O . LYS A 1 209 ? 6.465 3.324 -12.049 1.00 77.25 209 LYS A O 1
ATOM 1686 N N . ALA A 1 210 ? 5.977 4.683 -10.339 1.00 78.50 210 ALA A N 1
ATOM 1687 C CA . ALA A 1 210 ? 7.369 4.968 -9.994 1.00 78.50 210 ALA A CA 1
ATOM 1688 C C . ALA A 1 210 ? 8.141 3.705 -9.567 1.00 78.50 210 ALA A C 1
ATOM 1690 O O . ALA A 1 210 ? 9.292 3.546 -9.960 1.00 78.50 210 ALA A O 1
ATOM 1691 N N . TYR A 1 211 ? 7.502 2.798 -8.816 1.00 75.31 211 TYR A N 1
ATOM 1692 C CA . TYR A 1 211 ? 8.062 1.486 -8.467 1.00 75.31 211 TYR A CA 1
ATOM 1693 C C . TYR A 1 211 ? 8.265 0.604 -9.693 1.00 75.31 211 TYR A C 1
ATOM 1695 O O . TYR A 1 211 ? 9.338 0.033 -9.861 1.00 75.31 211 TYR A O 1
ATOM 1703 N N . PHE A 1 212 ? 7.253 0.511 -10.557 1.00 76.06 212 PHE A N 1
ATOM 1704 C CA . PHE A 1 212 ? 7.347 -0.269 -11.790 1.00 76.06 212 PHE A CA 1
ATOM 1705 C C . PHE A 1 212 ? 8.508 0.198 -12.684 1.00 76.06 212 PHE A C 1
ATOM 1707 O O . PHE A 1 212 ? 9.227 -0.625 -13.245 1.00 76.06 212 PHE A O 1
ATOM 1714 N N . LEU A 1 213 ? 8.725 1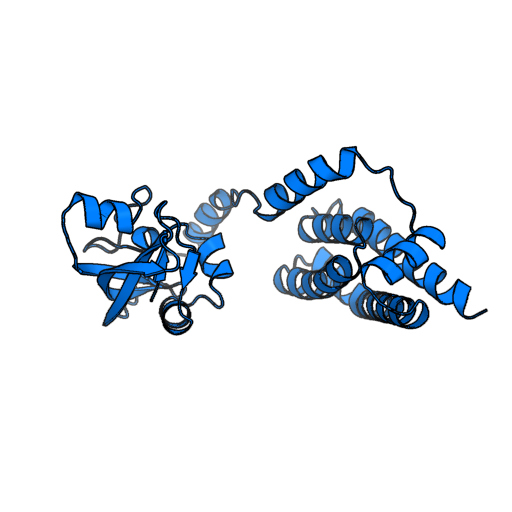.513 -12.766 1.00 76.94 213 LEU A N 1
ATOM 1715 C CA . LEU A 1 213 ? 9.779 2.135 -13.573 1.00 76.94 213 LEU A CA 1
ATOM 1716 C C . LEU A 1 213 ? 11.124 2.299 -12.833 1.00 76.94 213 LEU A C 1
ATOM 1718 O O . LEU A 1 213 ? 12.045 2.891 -13.392 1.00 76.94 213 LEU A O 1
ATOM 1722 N N . ASP A 1 214 ? 11.243 1.793 -11.600 1.00 75.00 214 ASP A N 1
ATOM 1723 C CA . ASP A 1 214 ? 12.448 1.853 -10.750 1.00 75.00 214 ASP A CA 1
ATOM 1724 C C . ASP A 1 214 ? 12.997 3.282 -10.524 1.00 75.00 214 ASP A C 1
ATOM 1726 O O . ASP A 1 214 ? 14.204 3.539 -10.512 1.00 75.00 214 ASP A O 1
ATOM 1730 N N . ILE A 1 215 ? 12.101 4.260 -10.341 1.00 78.94 215 ILE A N 1
ATOM 1731 C CA . ILE A 1 215 ? 12.459 5.674 -10.143 1.00 78.94 215 ILE A CA 1
ATOM 1732 C C . ILE A 1 215 ? 12.637 5.967 -8.651 1.00 78.94 215 ILE A C 1
ATOM 1734 O O . ILE A 1 215 ? 11.818 6.637 -8.014 1.00 78.94 215 ILE A O 1
ATOM 1738 N N . LYS A 1 216 ? 13.739 5.482 -8.079 1.00 80.19 216 LYS A N 1
ATOM 1739 C CA . LYS A 1 216 ? 14.044 5.605 -6.640 1.00 80.19 216 LYS A CA 1
ATOM 1740 C C . LYS A 1 216 ? 13.935 7.033 -6.076 1.00 80.19 216 LYS A C 1
ATOM 1742 O O . LYS A 1 216 ? 13.319 7.190 -5.019 1.00 80.19 216 LYS A O 1
ATOM 1747 N N . PRO A 1 217 ? 14.440 8.092 -6.750 1.00 79.00 217 PRO A N 1
ATOM 1748 C CA . PRO A 1 217 ? 14.292 9.459 -6.246 1.00 79.00 217 PRO A CA 1
ATOM 1749 C C . PRO A 1 217 ? 12.824 9.882 -6.099 1.00 79.00 217 PRO A C 1
ATOM 1751 O O . PRO A 1 217 ? 12.458 10.527 -5.117 1.00 79.00 217 PRO A O 1
ATOM 1754 N N . LEU A 1 218 ? 11.967 9.466 -7.039 1.00 85.19 218 LEU A N 1
ATOM 1755 C CA . LEU A 1 218 ? 10.540 9.769 -7.003 1.00 85.19 218 LEU A CA 1
ATOM 1756 C C . LEU A 1 218 ? 9.841 9.012 -5.865 1.00 85.19 218 LEU A C 1
ATOM 1758 O O . LEU A 1 218 ? 9.038 9.590 -5.142 1.00 85.19 218 LEU A O 1
ATOM 1762 N N . ILE A 1 219 ? 10.181 7.743 -5.639 1.00 80.06 219 ILE A N 1
ATOM 1763 C CA . ILE A 1 219 ? 9.618 6.958 -4.527 1.00 80.06 219 ILE A CA 1
ATOM 1764 C C . ILE A 1 219 ? 9.921 7.633 -3.180 1.00 80.06 219 ILE A C 1
ATOM 1766 O O . ILE A 1 219 ? 9.021 7.805 -2.354 1.00 80.06 219 ILE A O 1
ATOM 1770 N N . LYS A 1 220 ? 11.168 8.086 -2.993 1.00 82.31 220 LYS A N 1
ATOM 1771 C CA . LYS A 1 220 ? 11.626 8.762 -1.772 1.00 82.31 220 LYS A CA 1
ATOM 1772 C C . LYS A 1 220 ? 10.844 10.043 -1.488 1.00 82.31 220 LYS A C 1
ATOM 1774 O O . LYS A 1 220 ? 10.396 10.249 -0.360 1.00 82.31 220 LYS A O 1
ATOM 1779 N N . ILE A 1 221 ? 10.652 10.899 -2.493 1.00 85.44 221 ILE A N 1
ATOM 1780 C CA . ILE A 1 221 ? 9.957 12.172 -2.278 1.00 85.44 221 ILE A CA 1
ATOM 1781 C C . ILE A 1 221 ? 8.450 11.989 -2.064 1.00 85.44 221 ILE A C 1
ATOM 1783 O O . ILE A 1 221 ? 7.863 12.677 -1.234 1.00 85.44 221 ILE A O 1
ATOM 1787 N N . LEU A 1 222 ? 7.825 11.005 -2.726 1.00 85.88 222 LEU A N 1
ATOM 1788 C CA . LEU A 1 222 ? 6.410 10.680 -2.509 1.00 85.88 222 LEU A CA 1
ATOM 1789 C C . LEU A 1 222 ? 6.154 10.158 -1.089 1.00 85.88 222 LEU A C 1
ATOM 1791 O O . LEU A 1 222 ? 5.049 10.315 -0.577 1.00 85.88 222 LEU A O 1
ATOM 1795 N N . TYR A 1 223 ? 7.137 9.512 -0.457 1.00 81.50 223 TYR A N 1
ATOM 1796 C CA . TYR A 1 223 ? 7.042 9.116 0.949 1.00 81.50 223 TYR A CA 1
ATOM 1797 C C . TYR A 1 223 ? 7.125 10.325 1.884 1.00 81.50 223 TYR A C 1
ATOM 1799 O O . TYR A 1 223 ? 6.304 10.461 2.789 1.00 81.50 223 TYR A O 1
ATOM 1807 N N . ARG A 1 224 ? 8.085 11.228 1.645 1.00 80.94 224 ARG A N 1
ATOM 1808 C CA . ARG A 1 224 ? 8.209 12.471 2.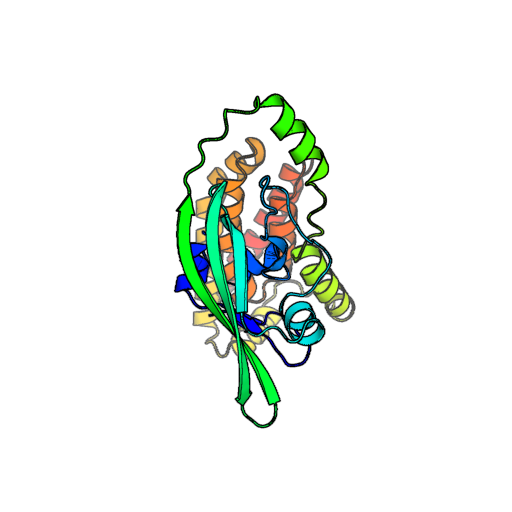419 1.00 80.94 224 ARG A CA 1
ATOM 1809 C C . ARG A 1 224 ? 6.933 13.299 2.340 1.00 80.94 224 ARG A C 1
ATOM 1811 O O . ARG A 1 224 ? 6.463 13.766 3.366 1.00 80.94 224 ARG A O 1
ATOM 1818 N N . LEU A 1 225 ? 6.338 13.424 1.153 1.00 80.25 225 LEU A N 1
ATOM 1819 C CA . LEU A 1 225 ? 5.080 14.147 0.956 1.00 80.25 225 LEU A CA 1
ATOM 1820 C C . LEU A 1 225 ? 3.908 13.554 1.746 1.00 80.25 225 LEU A C 1
ATOM 1822 O O . LEU A 1 225 ? 3.145 14.305 2.339 1.00 80.25 225 LEU A O 1
ATOM 1826 N N . GLU A 1 226 ? 3.776 12.227 1.797 1.00 81.06 226 GLU A N 1
ATOM 1827 C CA . GLU A 1 226 ? 2.694 11.571 2.551 1.00 81.06 226 GLU A CA 1
ATOM 1828 C C . GLU A 1 226 ? 2.792 11.815 4.067 1.00 81.06 226 GLU A C 1
ATOM 1830 O O . GLU A 1 226 ? 1.775 11.797 4.757 1.00 81.06 226 GLU A O 1
ATOM 1835 N N . ASN A 1 227 ? 4.003 12.072 4.568 1.00 76.44 227 ASN A N 1
ATOM 1836 C CA . ASN A 1 227 ? 4.302 12.234 5.991 1.00 76.44 227 ASN A CA 1
ATOM 1837 C C . ASN A 1 227 ? 4.774 13.653 6.353 1.00 76.44 227 ASN A C 1
ATOM 1839 O O . ASN A 1 227 ? 5.305 13.853 7.441 1.00 76.44 227 ASN A O 1
ATOM 1843 N N . SER A 1 228 ? 4.629 14.624 5.447 1.00 67.88 228 SER A N 1
ATOM 1844 C CA . SER A 1 228 ? 5.143 15.979 5.661 1.00 67.88 228 SER A CA 1
ATOM 1845 C C . SER A 1 228 ? 4.365 16.698 6.754 1.00 67.88 228 SER A C 1
ATOM 1847 O O . SER A 1 228 ? 3.133 16.716 6.744 1.00 67.88 228 SER A O 1
ATOM 1849 N N . GLU A 1 229 ? 5.087 17.382 7.636 1.00 67.25 229 GLU A N 1
ATOM 1850 C CA . GLU A 1 229 ? 4.501 18.442 8.449 1.00 67.25 229 GLU A CA 1
ATOM 1851 C C . GLU A 1 229 ? 4.224 19.683 7.589 1.00 67.25 229 GLU A C 1
ATOM 1853 O O . GLU A 1 229 ? 4.857 19.895 6.551 1.00 67.25 229 GLU A O 1
ATOM 1858 N N . ASN A 1 230 ? 3.313 20.554 8.035 1.00 59.12 230 ASN A N 1
ATOM 1859 C CA . ASN A 1 230 ? 2.923 21.759 7.289 1.00 59.12 230 ASN A CA 1
ATOM 1860 C C . ASN A 1 230 ? 4.114 22.654 6.894 1.00 59.12 230 ASN A C 1
ATOM 1862 O O . ASN A 1 230 ? 4.093 23.288 5.839 1.00 59.12 230 ASN A O 1
ATOM 1866 N N . SER A 1 231 ? 5.158 22.692 7.723 1.00 59.09 231 SER A N 1
ATOM 1867 C CA . SER A 1 231 ? 6.409 23.428 7.492 1.00 59.09 231 SER A CA 1
ATOM 1868 C C . SER A 1 231 ? 7.257 22.852 6.349 1.00 59.09 231 SER A C 1
ATOM 1870 O O . SER A 1 231 ? 8.027 23.584 5.727 1.00 59.09 231 SER A O 1
ATOM 1872 N N . GLU A 1 232 ? 7.106 21.565 6.039 1.00 70.06 232 GLU A N 1
ATOM 1873 C CA . GLU A 1 232 ? 7.955 20.828 5.100 1.00 70.06 232 GLU A CA 1
ATOM 1874 C C . GLU A 1 232 ? 7.307 20.638 3.723 1.00 70.06 232 GLU A C 1
ATOM 1876 O O . GLU A 1 232 ? 8.017 20.444 2.730 1.00 70.06 232 GLU A O 1
ATOM 1881 N N . ILE A 1 233 ? 5.973 20.754 3.636 1.00 63.50 233 ILE A N 1
ATOM 1882 C CA . ILE A 1 233 ? 5.189 20.539 2.405 1.00 63.50 233 ILE A CA 1
ATOM 1883 C C . ILE A 1 233 ? 5.783 21.306 1.222 1.00 63.50 233 ILE A C 1
ATOM 1885 O O . ILE A 1 233 ? 6.009 20.731 0.162 1.00 63.50 233 ILE A O 1
ATOM 1889 N N . SER A 1 234 ? 6.082 22.597 1.388 1.00 59.19 234 SER A N 1
ATOM 1890 C CA . SER A 1 234 ? 6.568 23.438 0.283 1.00 59.19 234 SER A CA 1
ATOM 1891 C C . SER A 1 234 ? 7.939 23.007 -0.253 1.00 59.19 234 SER A C 1
ATOM 1893 O O . SER A 1 234 ? 8.197 23.127 -1.453 1.00 59.19 234 SER A O 1
ATOM 1895 N N . VAL A 1 235 ? 8.823 22.512 0.618 1.00 70.88 235 VAL A N 1
ATOM 1896 C CA . VAL A 1 235 ? 10.166 22.047 0.237 1.00 70.88 235 VAL A CA 1
ATOM 1897 C C . VAL A 1 235 ? 10.065 20.689 -0.449 1.00 70.88 235 VAL A C 1
ATOM 1899 O O . VAL A 1 235 ? 10.563 20.525 -1.564 1.00 70.88 235 VAL A O 1
ATOM 1902 N N . ASN A 1 236 ? 9.341 19.755 0.168 1.00 74.94 236 ASN A N 1
ATOM 1903 C CA . ASN A 1 236 ? 9.154 18.409 -0.365 1.00 74.94 236 ASN A CA 1
ATOM 1904 C C . ASN A 1 236 ? 8.400 18.432 -1.705 1.00 74.94 236 ASN A C 1
ATOM 1906 O O . ASN A 1 236 ? 8.737 17.700 -2.635 1.00 74.94 236 ASN A O 1
ATOM 1910 N N . PHE A 1 237 ? 7.417 19.322 -1.849 1.00 75.12 237 PHE A N 1
ATOM 1911 C CA . PHE A 1 237 ? 6.661 19.463 -3.090 1.00 75.12 237 PHE A CA 1
ATOM 1912 C C . PHE A 1 237 ? 7.515 20.045 -4.219 1.00 75.12 237 PHE A C 1
ATOM 1914 O O . PHE A 1 237 ? 7.401 19.611 -5.363 1.00 75.12 237 PHE A O 1
ATOM 1921 N N . ARG A 1 238 ? 8.428 20.976 -3.913 1.00 73.06 238 ARG A N 1
ATOM 1922 C CA . ARG A 1 238 ? 9.381 21.507 -4.899 1.00 73.06 238 ARG A CA 1
ATOM 1923 C C . ARG A 1 238 ? 10.326 20.423 -5.413 1.00 73.06 238 ARG A C 1
ATOM 1925 O O . ARG A 1 238 ? 10.480 20.290 -6.621 1.00 73.06 238 ARG A O 1
ATOM 1932 N N . GLU A 1 239 ? 10.894 19.621 -4.514 1.00 79.44 239 GLU A N 1
ATOM 1933 C CA . GLU A 1 239 ? 11.765 18.496 -4.881 1.00 79.44 239 GLU A CA 1
ATOM 1934 C C . GLU A 1 239 ? 11.012 17.464 -5.744 1.00 79.44 239 GLU A C 1
ATOM 1936 O O . GLU A 1 239 ? 11.545 16.971 -6.740 1.00 79.44 239 GLU A O 1
ATOM 1941 N N . TYR A 1 240 ? 9.737 17.205 -5.437 1.00 86.44 240 TYR A N 1
ATOM 1942 C CA . TYR A 1 240 ? 8.868 16.373 -6.272 1.00 86.44 240 TYR A CA 1
ATOM 1943 C C . TYR A 1 240 ? 8.702 16.955 -7.683 1.00 86.44 240 TYR A C 1
ATOM 1945 O O . TYR A 1 240 ? 8.942 16.245 -8.664 1.00 86.44 240 TYR A O 1
ATOM 1953 N N . LYS A 1 241 ? 8.387 18.251 -7.811 1.00 80.88 241 LYS A N 1
ATOM 1954 C CA . LYS A 1 241 ? 8.267 18.906 -9.125 1.00 80.88 241 LYS A CA 1
ATOM 1955 C C . LYS A 1 241 ? 9.574 18.882 -9.912 1.00 80.88 241 LYS A C 1
ATOM 1957 O O . LYS A 1 241 ? 9.544 18.696 -11.131 1.00 80.88 241 LYS A O 1
ATOM 1962 N N . ASP A 1 242 ? 10.713 19.029 -9.244 1.00 79.88 242 ASP A N 1
ATOM 1963 C CA . ASP A 1 242 ? 12.026 18.967 -9.887 1.00 79.88 242 ASP A CA 1
ATOM 1964 C C . ASP A 1 242 ? 12.301 17.575 -10.466 1.00 79.88 242 ASP A C 1
ATOM 1966 O O . ASP A 1 242 ? 12.782 17.460 -11.596 1.00 79.88 242 ASP A O 1
ATOM 1970 N N . ILE A 1 243 ? 11.946 16.510 -9.741 1.00 85.94 243 ILE A N 1
ATOM 1971 C CA . ILE A 1 243 ? 12.069 15.130 -10.227 1.00 85.94 243 ILE A CA 1
ATOM 1972 C C . ILE A 1 243 ? 11.161 14.897 -11.443 1.00 85.94 243 ILE A C 1
ATOM 1974 O O . ILE A 1 243 ? 11.641 14.409 -12.467 1.00 85.94 243 ILE A O 1
ATOM 1978 N N . ILE A 1 244 ? 9.887 15.301 -11.382 1.00 87.12 244 ILE A N 1
ATOM 1979 C CA . ILE A 1 244 ? 8.953 15.175 -12.516 1.00 87.12 244 ILE A CA 1
ATOM 1980 C C . ILE A 1 244 ? 9.444 15.974 -13.734 1.00 87.12 244 ILE A C 1
ATOM 1982 O O . ILE A 1 244 ? 9.420 15.482 -14.863 1.00 87.12 244 ILE A O 1
ATOM 1986 N N . THR A 1 245 ? 9.987 17.173 -13.517 1.00 82.94 245 THR A N 1
ATOM 1987 C CA . THR A 1 245 ? 10.561 18.005 -14.586 1.00 82.94 245 THR A CA 1
ATOM 1988 C C . THR A 1 245 ? 11.791 17.354 -15.220 1.00 82.94 245 THR A C 1
ATOM 1990 O O . THR A 1 245 ? 11.965 17.417 -16.439 1.00 82.94 245 THR A O 1
ATOM 1993 N N . LYS A 1 246 ? 12.652 16.710 -14.421 1.00 84.88 246 LYS A N 1
ATOM 1994 C CA . LYS A 1 246 ? 13.796 15.941 -14.934 1.00 84.88 246 LYS A CA 1
ATOM 1995 C C . LYS A 1 246 ? 13.329 14.766 -15.793 1.00 84.88 246 LYS A C 1
ATOM 1997 O O . LYS A 1 246 ? 13.876 14.580 -16.877 1.00 84.88 246 LYS A O 1
ATOM 2002 N N . ILE A 1 247 ? 12.295 14.036 -15.363 1.00 86.12 247 ILE A N 1
ATOM 2003 C CA . ILE A 1 247 ? 11.685 12.951 -16.149 1.00 86.12 247 ILE A CA 1
ATOM 2004 C C . ILE A 1 247 ? 11.173 13.484 -17.494 1.00 86.12 247 ILE A C 1
ATOM 2006 O O . ILE A 1 247 ? 11.541 12.941 -18.533 1.00 86.12 247 ILE A O 1
ATOM 2010 N N . ASN A 1 248 ? 10.417 14.586 -17.506 1.00 82.31 248 ASN A N 1
ATOM 2011 C CA . ASN A 1 248 ? 9.925 15.175 -18.757 1.00 82.31 248 ASN A CA 1
ATOM 2012 C C . ASN A 1 248 ? 11.058 15.599 -19.699 1.00 82.31 248 ASN A C 1
ATOM 2014 O O . ASN A 1 248 ? 11.053 15.227 -20.869 1.00 82.31 248 ASN A O 1
ATOM 2018 N N . LYS A 1 249 ? 12.085 16.293 -19.191 1.00 81.44 249 LYS A N 1
ATOM 2019 C CA . LYS A 1 249 ? 13.247 16.701 -20.003 1.00 81.44 249 LYS A CA 1
ATOM 2020 C C . LYS A 1 249 ? 14.008 15.513 -20.593 1.00 81.44 249 LYS A C 1
ATOM 2022 O O . LYS A 1 249 ? 14.564 15.621 -21.684 1.00 81.44 249 LYS A O 1
ATOM 2027 N N . LEU A 1 250 ? 14.066 14.390 -19.879 1.00 79.12 250 LEU A N 1
ATOM 2028 C CA . LEU A 1 250 ? 14.703 13.161 -20.359 1.00 79.12 250 LEU A CA 1
ATOM 2029 C C . LEU A 1 250 ? 13.933 12.512 -21.508 1.00 79.12 250 LEU A C 1
ATOM 2031 O O . LEU A 1 250 ? 14.552 11.964 -22.419 1.00 79.12 250 LEU A O 1
ATOM 2035 N N . VAL A 1 251 ? 12.604 12.593 -21.471 1.00 78.62 251 VAL A N 1
ATOM 2036 C CA . VAL A 1 251 ? 11.734 12.099 -22.541 1.00 78.62 251 VAL A CA 1
ATOM 2037 C C . VAL A 1 251 ? 11.773 13.043 -23.752 1.00 78.62 251 VAL A C 1
ATOM 2039 O O . VAL A 1 251 ? 11.919 12.577 -24.878 1.00 78.62 251 VAL A O 1
ATOM 2042 N N . GLU A 1 252 ? 11.733 14.362 -23.541 1.00 71.75 252 GLU A N 1
ATOM 2043 C CA . GLU A 1 252 ? 11.727 15.370 -24.617 1.00 71.75 252 GLU A CA 1
ATOM 2044 C C . GLU A 1 252 ? 13.037 15.419 -25.419 1.00 71.75 252 GLU A C 1
ATOM 2046 O O . GLU A 1 252 ? 13.012 15.595 -26.637 1.00 71.75 252 GLU A O 1
ATOM 2051 N N . ARG A 1 253 ? 14.191 15.193 -24.771 1.00 58.72 253 ARG A N 1
ATOM 2052 C CA . ARG A 1 253 ? 15.512 15.131 -25.433 1.00 58.72 253 ARG A CA 1
ATOM 2053 C C . ARG A 1 253 ? 15.669 13.974 -26.430 1.00 58.72 253 ARG A C 1
ATOM 2055 O O . ARG A 1 253 ? 16.675 13.935 -27.126 1.00 58.72 253 ARG A O 1
ATOM 2062 N N . LYS A 1 254 ? 14.726 13.028 -26.481 1.00 49.88 254 LYS A N 1
ATOM 2063 C CA . LYS A 1 254 ? 14.704 11.927 -27.460 1.00 49.88 254 LYS A CA 1
ATOM 2064 C C . LYS A 1 254 ? 13.799 12.182 -28.667 1.00 49.88 254 LYS A C 1
ATOM 2066 O O . LYS A 1 254 ? 13.893 11.443 -29.640 1.00 49.88 254 LYS A O 1
ATOM 2071 N N . THR A 1 255 ? 12.915 13.174 -28.596 1.00 41.41 255 THR A N 1
ATOM 2072 C CA . THR A 1 255 ? 12.012 13.553 -29.698 1.00 41.41 255 THR A CA 1
ATOM 2073 C C . THR A 1 255 ? 12.572 14.655 -30.605 1.00 41.41 255 THR A C 1
ATOM 2075 O O . THR A 1 255 ? 11.892 15.042 -31.553 1.00 41.41 255 THR A O 1
ATOM 2078 N N . ALA A 1 256 ? 13.781 15.151 -30.323 1.00 38.66 256 ALA A N 1
ATOM 2079 C CA . ALA A 1 256 ? 14.531 16.108 -31.140 1.00 38.66 256 ALA A CA 1
ATOM 2080 C C . ALA A 1 256 ? 15.740 15.420 -31.782 1.00 38.66 256 ALA A C 1
ATOM 2082 O O . ALA A 1 256 ? 16.037 15.747 -32.951 1.00 38.66 256 ALA A O 1
#

pLDDT: mean 70.8, std 17.33, range [31.89, 91.19]

Secondary structure (DSSP, 8-state):
-EEE-TT--EEEE-HHHHHHHT-SSHHHHHTT-SSGGGGEE-TTSSB--SS--HHHHHHHTT-SEEEEEEE-TTS-EEEEEEEEEEEEETTEEEEEEEEEEEEEE--------HHHHHHHHHTT-----HHHHHHHHHHHHHTTS----S-HHHHHHHHHHTT--HHHHHHHHHHHHHHHHHHHHHHHHHHHHT-HHHHHHHHHHHHHHHHHTT-HHHHHHHHHHHT--TTTHHHHHHHHHHHHHHHHHHHHTT--

Foldseek 3Di:
DWKAFPVLWTDADDPVVCVVQVHPGPVRCVLPARAPLQQFADPVGHRDDDDDRPVNVCVVVVHQKDWTWGQHPVRWIWTWMWGWDWDADPNTIMIDIDIDTDDTDGDPDDDDDPVVVVVVVVVVVPSPDPVVVVVVVVVVVCVPDPPPDPDPVLLVVLCVVLVHDSLRLLVLLVVLLVLCVVCLVVLLVCLLVVVLVSLCVSLVVSLVSCVSSVVVQLNVLSVCSSVDDNVCNVVSSVSNVVSSVSSVVNSVVVVD